Protein AF-A0A957F1L7-F1 (afdb_monomer)

Secondary structure (DSSP, 8-state):
-------SS----HHHHHHHHHHHHHHHHHTHHHHHHTT-----HHHHHHHHHHHHHHHHHHHHHHHTTT-S-TTTTT-S-GGGHHHHHHHHHHHHHHHHHHHHHHHHHHTTTS-GGGSPPHHHHHHHHHHHHHHHIIIIIIIIIHHHHHHHHTT-B-TTSSBPHHHHHHHHHHHHHHHHHHHHTTTTT-TT--HHHHHHHHHHHHHHHHHHHHHHHHH-HHHHHHHHHHHHHHIIIIIHHHHHTT-HHHHHHHHHHHHHHHHHHHHHHHHHHH--

Nearest PDB structures (foldseek):
  4akv-assembly1_B  TM=1.548E-01  e=8.646E+00  Homo sapiens

pLDDT: mean 87.5, std 12.34, range [34.44, 98.81]

Mean predicted aligned error: 6.27 Å

Solvent-accessible surface area (backbone atoms only — not comparable to full-atom values): 14125 Å² total; per-residue (Å²): 130,91,46,67,72,51,58,35,61,60,80,80,52,64,61,34,50,56,50,50,44,50,49,40,44,52,16,59,60,35,34,48,66,45,32,62,74,71,70,45,89,77,77,57,73,66,54,55,52,52,52,39,56,55,47,40,55,50,52,52,53,17,51,52,36,12,23,55,45,32,38,51,39,36,68,60,56,69,68,55,53,77,86,48,44,66,59,51,50,52,51,46,53,51,50,38,50,51,46,45,48,59,50,48,60,52,54,51,64,74,45,70,86,55,69,50,85,78,54,76,58,28,75,61,40,41,37,40,22,48,17,47,16,42,50,48,36,48,50,42,39,42,29,43,23,22,49,45,22,41,60,41,32,75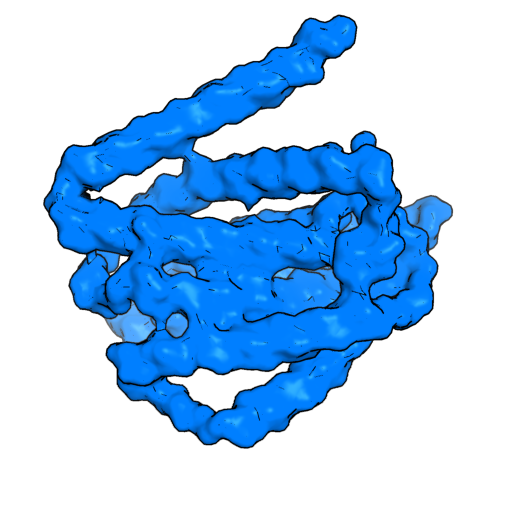,79,40,56,40,99,75,63,26,43,27,74,64,35,48,50,51,17,21,48,54,35,4,48,53,47,3,50,66,51,34,58,82,52,70,82,47,90,84,63,51,73,64,57,48,54,49,45,25,51,54,37,18,51,51,27,30,49,35,32,48,32,25,72,47,61,10,42,61,47,22,24,50,38,44,22,50,45,42,36,43,45,23,65,45,48,46,52,40,51,66,59,76,36,74,63,54,52,50,53,52,53,52,51,34,50,50,52,49,54,54,52,51,51,53,60,53,52,68,70,67,75,119

Structure (mmCIF, N/CA/C/O backbone):
data_AF-A0A957F1L7-F1
#
_entry.id   AF-A0A957F1L7-F1
#
loop_
_atom_site.group_PDB
_atom_site.id
_atom_site.type_symbol
_atom_site.label_atom_id
_atom_site.label_alt_id
_atom_site.label_comp_id
_atom_site.label_asym_id
_atom_site.label_entity_id
_atom_site.label_seq_id
_atom_site.pdbx_PDB_ins_code
_atom_site.Cartn_x
_atom_site.Cartn_y
_atom_site.Cartn_z
_atom_site.occupancy
_atom_site.B_iso_or_equiv
_atom_site.auth_seq_id
_atom_site.auth_comp_id
_atom_site.auth_asym_id
_atom_site.auth_atom_id
_atom_site.pdbx_PDB_model_num
ATOM 1 N N . MET A 1 1 ? -1.717 12.514 19.892 1.00 34.44 1 MET A N 1
ATOM 2 C CA . MET A 1 1 ? -2.361 13.001 18.647 1.00 34.44 1 MET A CA 1
ATOM 3 C C . MET A 1 1 ? -3.329 11.940 18.170 1.00 34.44 1 MET A C 1
ATOM 5 O O . MET A 1 1 ? -2.882 10.797 18.086 1.00 34.44 1 MET A O 1
ATOM 9 N N . PRO A 1 2 ? -4.606 12.260 17.902 1.00 40.12 2 PRO A N 1
ATOM 10 C CA . PRO A 1 2 ? -5.591 11.242 17.585 1.00 40.12 2 PRO A CA 1
ATOM 11 C C . PRO A 1 2 ? -5.229 10.638 16.227 1.00 40.12 2 PRO A C 1
ATOM 13 O O . PRO A 1 2 ? -5.410 11.236 15.170 1.00 40.12 2 PRO A O 1
ATOM 16 N N . THR A 1 3 ? -4.629 9.449 16.271 1.00 52.44 3 THR A N 1
ATOM 17 C CA . THR A 1 3 ? -4.816 8.444 15.228 1.00 52.44 3 THR A CA 1
ATOM 18 C C . THR A 1 3 ? -6.321 8.274 15.051 1.00 52.44 3 THR A C 1
ATOM 20 O O . THR A 1 3 ? -7.076 8.512 15.996 1.00 52.44 3 THR A O 1
ATOM 23 N N . ALA A 1 4 ? -6.788 7.914 13.863 1.00 55.03 4 ALA A N 1
ATOM 24 C CA . ALA A 1 4 ? -8.190 7.565 13.697 1.00 55.03 4 ALA A CA 1
ATOM 25 C C . ALA A 1 4 ? -8.456 6.268 14.475 1.00 55.03 4 ALA A C 1
ATOM 27 O O . ALA A 1 4 ? -8.346 5.167 13.949 1.00 55.03 4 ALA A O 1
ATOM 28 N N . VAL A 1 5 ? -8.673 6.395 15.782 1.00 63.19 5 VAL A N 1
ATOM 29 C CA . VAL A 1 5 ? -8.859 5.265 16.672 1.00 63.19 5 VAL A CA 1
ATOM 30 C C . VAL A 1 5 ? -10.329 4.923 16.607 1.00 63.19 5 VAL A C 1
ATOM 32 O O . VAL A 1 5 ? -11.165 5.557 17.248 1.00 63.19 5 VAL A O 1
ATOM 35 N N . PHE A 1 6 ? -10.648 3.918 15.805 1.00 76.75 6 PHE A N 1
ATOM 36 C CA . PHE A 1 6 ? -11.970 3.331 15.854 1.00 76.75 6 PHE A CA 1
ATOM 37 C C . PHE A 1 6 ? -12.224 2.718 17.245 1.00 76.75 6 PHE A C 1
ATOM 39 O O . PHE A 1 6 ? -11.285 2.308 17.945 1.00 76.75 6 PHE A O 1
ATOM 46 N N . PRO A 1 7 ? -13.494 2.607 17.664 1.00 80.00 7 PRO A N 1
ATOM 47 C CA . PRO A 1 7 ? -13.828 1.771 18.807 1.00 80.00 7 PRO A CA 1
ATOM 48 C C . PRO A 1 7 ? -13.373 0.312 18.566 1.00 80.00 7 PRO A C 1
ATOM 50 O O . PRO A 1 7 ? -13.147 -0.082 17.413 1.00 80.00 7 PRO A O 1
ATOM 53 N N . PRO A 1 8 ? -13.201 -0.495 19.629 1.00 75.00 8 PRO A N 1
ATOM 54 C CA . PRO A 1 8 ? -12.760 -1.894 19.531 1.00 75.00 8 PRO A CA 1
ATOM 55 C C . PRO A 1 8 ? -13.649 -2.740 18.617 1.00 75.00 8 PRO A C 1
ATOM 57 O O . PRO A 1 8 ? -13.155 -3.583 17.874 1.00 75.00 8 PRO A O 1
ATOM 60 N N . THR A 1 9 ? -14.955 -2.472 18.626 1.00 84.19 9 THR A N 1
ATOM 61 C CA . THR A 1 9 ? -15.937 -3.101 17.742 1.00 84.19 9 THR A CA 1
ATOM 62 C C . THR A 1 9 ? -16.862 -2.050 17.135 1.00 84.19 9 THR A C 1
ATOM 64 O O . THR A 1 9 ? -17.153 -1.028 17.763 1.00 84.19 9 THR A O 1
ATOM 67 N N . ARG A 1 10 ? -17.311 -2.26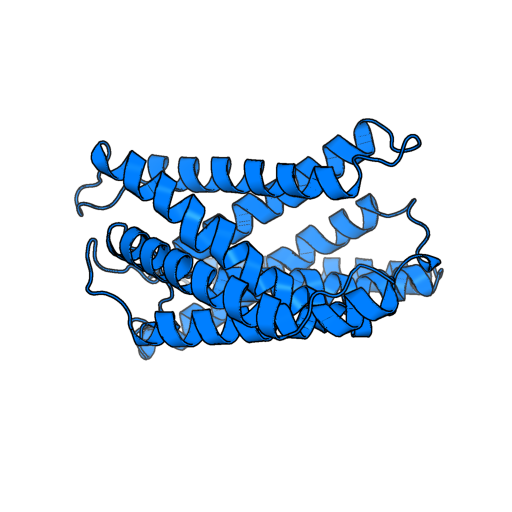4 15.891 1.00 90.94 10 ARG A N 1
ATOM 68 C CA . ARG A 1 10 ? -18.257 -1.366 15.208 1.00 90.94 10 ARG A CA 1
ATOM 69 C C . ARG A 1 10 ? -19.124 -2.087 14.167 1.00 90.94 10 ARG A C 1
ATOM 71 O O . ARG A 1 10 ? -18.735 -3.161 13.707 1.00 90.94 10 ARG A O 1
ATOM 78 N N . PRO A 1 11 ? -20.291 -1.520 13.795 1.00 92.19 11 PRO A N 1
ATOM 79 C CA . PRO A 1 11 ? -21.148 -2.091 12.759 1.00 92.19 11 PRO A CA 1
ATOM 80 C C . PRO A 1 11 ? -20.484 -2.061 11.378 1.00 92.19 11 PRO A C 1
ATOM 82 O O . PRO A 1 11 ? -19.571 -1.273 11.128 1.00 92.19 11 PRO A O 1
ATOM 85 N N . PHE A 1 12 ? -20.996 -2.895 10.470 1.00 94.75 12 PHE A N 1
ATOM 86 C CA . PHE A 1 12 ? -20.486 -3.020 9.107 1.00 94.75 12 PHE A CA 1
ATOM 87 C C . PHE A 1 12 ? -20.562 -1.689 8.326 1.00 94.75 12 PHE A C 1
ATOM 89 O O . PHE A 1 12 ? -21.649 -1.107 8.207 1.00 94.75 12 PHE A O 1
ATOM 96 N N . PRO A 1 13 ? -19.448 -1.207 7.747 1.00 94.62 13 PRO A N 1
ATOM 97 C CA . PRO A 1 13 ? -19.414 0.084 7.073 1.00 94.62 13 PRO A CA 1
ATOM 98 C C . PRO A 1 13 ? -19.899 0.004 5.615 1.00 94.62 13 PRO A C 1
ATOM 100 O O . PRO A 1 13 ? -19.109 -0.052 4.674 1.00 94.62 13 PRO A O 1
ATOM 103 N N . ARG A 1 14 ? -21.222 0.069 5.408 1.00 95.75 14 ARG A N 1
ATOM 104 C CA . ARG A 1 14 ? -21.858 -0.051 4.074 1.00 95.75 14 ARG A CA 1
ATOM 105 C C . ARG A 1 14 ? -21.333 0.944 3.027 1.00 95.75 14 ARG A C 1
ATOM 107 O O . ARG A 1 14 ? -21.190 0.579 1.865 1.00 95.75 14 ARG A O 1
ATOM 114 N N . ARG A 1 15 ? -21.045 2.190 3.427 1.00 94.81 15 ARG A N 1
ATOM 115 C CA . ARG A 1 15 ? -20.516 3.226 2.517 1.00 94.81 15 ARG A CA 1
ATOM 116 C C . ARG A 1 15 ? -19.101 2.896 2.048 1.00 94.81 15 ARG A C 1
ATOM 118 O O . ARG A 1 15 ? -18.861 2.867 0.848 1.00 94.81 15 ARG A O 1
ATOM 125 N N . ALA A 1 16 ? -18.200 2.586 2.982 1.00 96.06 16 ALA A N 1
ATOM 126 C CA . ALA A 1 16 ? -16.837 2.182 2.647 1.00 96.06 16 ALA A CA 1
ATOM 127 C C . ALA A 1 16 ? -16.829 0.910 1.792 1.00 96.06 16 ALA A C 1
ATOM 129 O O . ALA A 1 16 ? -16.099 0.850 0.812 1.00 96.06 16 ALA A O 1
ATOM 130 N N . PHE A 1 17 ? -17.698 -0.058 2.098 1.00 97.94 17 PHE A N 1
ATOM 131 C CA . PHE A 1 17 ? -17.886 -1.254 1.279 1.00 97.94 17 PHE A CA 1
ATOM 132 C C . PHE A 1 17 ? -18.228 -0.919 -0.182 1.00 97.94 17 PHE A C 1
ATOM 134 O O . PHE A 1 17 ? -17.506 -1.332 -1.086 1.00 97.94 17 PHE A O 1
ATOM 141 N N . ALA A 1 18 ? -19.279 -0.126 -0.419 1.00 97.19 18 ALA A N 1
ATOM 142 C CA . ALA A 1 18 ? -19.705 0.236 -1.772 1.00 97.19 18 ALA A CA 1
ATOM 143 C C . ALA A 1 18 ? -18.624 1.011 -2.548 1.00 97.19 18 ALA A C 1
ATOM 145 O O . ALA A 1 18 ? -18.410 0.764 -3.737 1.00 97.19 18 ALA A O 1
ATOM 146 N N . ILE A 1 19 ? -17.912 1.915 -1.867 1.00 97.50 19 ILE A N 1
ATOM 147 C CA . ILE A 1 19 ? -16.822 2.687 -2.471 1.00 97.50 19 ILE A CA 1
ATOM 148 C C . ILE A 1 19 ? -15.647 1.772 -2.819 1.00 97.50 19 ILE A C 1
ATOM 150 O O . ILE A 1 19 ? -15.148 1.844 -3.934 1.00 97.50 19 ILE A O 1
ATOM 154 N N . LEU A 1 20 ? -15.228 0.882 -1.917 1.00 97.31 20 LEU A N 1
ATOM 155 C CA . LEU A 1 20 ? -14.104 -0.024 -2.163 1.00 97.31 20 LEU A CA 1
ATOM 156 C C . LEU A 1 20 ? -14.395 -1.019 -3.287 1.00 97.31 20 LEU A C 1
ATOM 158 O O . LEU A 1 20 ? -13.521 -1.243 -4.114 1.00 97.31 20 LEU A O 1
ATOM 162 N N . VAL A 1 21 ? -15.613 -1.564 -3.374 1.00 97.31 21 VAL A N 1
ATOM 163 C CA . VAL A 1 21 ? -16.010 -2.428 -4.501 1.00 97.31 21 VAL A CA 1
ATOM 164 C C . VAL A 1 21 ? -15.955 -1.657 -5.821 1.00 97.31 21 VAL A C 1
ATOM 166 O O . VAL A 1 21 ? -15.404 -2.156 -6.802 1.00 97.31 21 VAL A O 1
ATOM 169 N N . THR A 1 22 ? -16.461 -0.420 -5.834 1.00 96.50 22 THR A N 1
ATOM 170 C CA . THR A 1 22 ? -16.393 0.456 -7.013 1.00 96.50 22 THR A CA 1
ATOM 171 C C . THR A 1 22 ? -14.946 0.759 -7.400 1.00 96.50 22 THR A C 1
ATOM 173 O O . THR A 1 22 ? -14.576 0.582 -8.556 1.00 96.50 22 THR A O 1
ATOM 176 N N . LEU A 1 23 ? -14.105 1.167 -6.447 1.00 96.12 23 LEU A N 1
ATOM 177 C CA . LEU A 1 23 ? -12.689 1.452 -6.690 1.00 96.12 23 LEU A CA 1
ATOM 178 C C . LEU A 1 23 ? -11.942 0.214 -7.186 1.00 96.12 23 LEU A C 1
ATOM 180 O O . LEU A 1 23 ? -11.132 0.330 -8.097 1.00 96.12 23 LEU A O 1
ATOM 184 N N . TYR A 1 24 ? -12.232 -0.965 -6.635 1.00 95.69 24 TYR A N 1
ATOM 185 C CA . TYR A 1 24 ? -11.619 -2.222 -7.056 1.00 95.69 24 TYR A CA 1
ATOM 186 C C . TYR A 1 24 ? -11.994 -2.572 -8.503 1.00 95.69 24 TYR A C 1
ATOM 188 O O . TYR A 1 24 ? -11.130 -2.929 -9.302 1.00 95.69 24 TYR A O 1
ATOM 196 N N . PHE A 1 25 ? -13.270 -2.409 -8.873 1.00 94.81 25 PHE A N 1
ATOM 197 C CA . PHE A 1 25 ? -13.724 -2.572 -10.256 1.00 94.81 25 PHE A CA 1
ATOM 198 C C . PHE A 1 25 ? -13.038 -1.586 -11.207 1.00 94.81 25 PHE A C 1
ATOM 200 O O . PHE A 1 25 ? -12.475 -1.995 -12.221 1.00 94.81 25 PHE A O 1
ATOM 207 N N . LEU A 1 26 ? -13.032 -0.296 -10.855 1.00 94.75 26 LEU A N 1
ATOM 208 C CA . LEU A 1 26 ? -12.369 0.741 -11.646 1.00 94.75 26 LEU A CA 1
ATOM 209 C C . LEU A 1 26 ? -10.862 0.487 -11.765 1.00 94.75 26 LEU A C 1
ATOM 211 O O . LEU A 1 26 ? -10.308 0.682 -12.839 1.00 94.75 26 LEU A O 1
ATOM 215 N N . GLY A 1 27 ? -10.213 0.001 -10.705 1.00 93.81 27 GLY A N 1
ATOM 216 C CA . GLY A 1 27 ? -8.808 -0.398 -10.713 1.00 93.81 27 GLY A CA 1
ATOM 217 C C . GLY A 1 27 ? -8.542 -1.530 -11.704 1.00 93.81 27 GLY A C 1
ATOM 218 O O . GLY A 1 27 ? -7.636 -1.432 -12.526 1.00 93.81 27 GLY A O 1
ATOM 219 N N . ASN A 1 28 ? -9.367 -2.579 -11.708 1.00 91.31 28 ASN A N 1
ATOM 220 C CA . ASN A 1 28 ? -9.238 -3.662 -12.687 1.00 91.31 28 ASN A CA 1
ATOM 221 C C . ASN A 1 28 ? -9.348 -3.156 -14.131 1.00 91.31 28 ASN A C 1
ATOM 223 O O . ASN A 1 28 ? -8.506 -3.498 -14.962 1.00 91.31 28 ASN A O 1
ATOM 227 N N . LEU A 1 29 ? -10.326 -2.288 -14.413 1.00 91.94 29 LEU A N 1
ATOM 228 C CA . LEU A 1 29 ? -10.475 -1.669 -15.733 1.00 91.94 29 LEU A CA 1
ATOM 229 C C . LEU A 1 29 ? -9.294 -0.755 -16.087 1.00 91.94 29 LEU A C 1
ATOM 231 O O . LEU A 1 29 ? -8.831 -0.762 -17.228 1.00 91.94 29 LEU A O 1
ATOM 235 N N . ALA A 1 30 ? -8.768 -0.014 -15.111 1.00 92.75 30 ALA A N 1
ATOM 236 C CA . ALA A 1 30 ? -7.608 0.852 -15.282 1.00 92.75 30 ALA A CA 1
ATOM 237 C C . ALA A 1 30 ? -6.339 0.066 -15.653 1.00 92.75 30 ALA A C 1
ATOM 239 O O . ALA A 1 30 ? -5.454 0.618 -16.288 1.00 92.75 30 ALA A O 1
ATOM 240 N N . GLY A 1 31 ? -6.252 -1.233 -15.355 1.00 89.06 31 GLY A N 1
ATOM 241 C CA . GLY A 1 31 ? -5.134 -2.071 -15.803 1.00 89.06 31 GLY A CA 1
ATOM 242 C C . GLY A 1 31 ? -5.136 -2.408 -17.303 1.00 89.06 31 GLY A C 1
ATOM 243 O O . GLY A 1 31 ? -4.095 -2.783 -17.839 1.00 89.06 31 GLY A O 1
ATOM 244 N N . ILE A 1 32 ? -6.274 -2.282 -17.999 1.00 90.00 32 ILE A N 1
ATOM 245 C CA . ILE A 1 32 ? -6.436 -2.741 -19.393 1.00 90.00 32 ILE A CA 1
ATOM 246 C C . ILE A 1 32 ? -5.478 -2.052 -20.382 1.00 90.00 32 ILE A C 1
ATOM 248 O O . ILE A 1 32 ? -4.908 -2.762 -21.214 1.00 90.00 32 ILE A O 1
ATOM 252 N N . PRO A 1 33 ? -5.267 -0.718 -20.346 1.00 91.06 33 PRO A N 1
ATOM 253 C CA . PRO A 1 33 ? -4.334 -0.055 -21.256 1.00 91.06 33 PRO A CA 1
ATOM 254 C C . PRO A 1 33 ? -2.917 -0.631 -21.183 1.00 91.06 33 PRO A C 1
ATOM 256 O O . PRO A 1 33 ? -2.314 -0.883 -22.225 1.00 91.06 33 PRO A O 1
ATOM 259 N N . LEU A 1 34 ? -2.423 -0.921 -19.974 1.00 88.88 34 LEU A N 1
ATOM 260 C CA . LEU A 1 34 ? -1.103 -1.519 -19.791 1.00 88.88 34 LEU A CA 1
ATOM 261 C C . LEU A 1 34 ? -1.048 -2.943 -20.355 1.00 88.88 34 LEU A C 1
ATOM 263 O O . LEU A 1 34 ? -0.114 -3.263 -21.081 1.00 88.88 34 LEU A O 1
ATOM 267 N N . LEU A 1 35 ? -2.066 -3.773 -20.094 1.00 88.38 35 LEU A N 1
ATOM 268 C CA . LEU A 1 35 ? -2.125 -5.136 -20.641 1.00 88.38 35 LEU A CA 1
ATOM 269 C C . LEU A 1 35 ? -2.122 -5.137 -22.178 1.00 88.38 35 LEU A C 1
ATOM 271 O O . LEU A 1 35 ? -1.436 -5.948 -22.794 1.00 88.38 35 LEU A O 1
ATOM 275 N N . ARG A 1 36 ? -2.833 -4.188 -22.809 1.00 88.81 36 ARG A N 1
ATOM 276 C CA . ARG A 1 36 ? -2.787 -3.996 -24.271 1.00 88.81 36 ARG A CA 1
ATOM 277 C C . ARG A 1 36 ? -1.384 -3.639 -24.742 1.00 88.81 36 ARG A C 1
ATOM 279 O O . ARG A 1 36 ? -0.928 -4.183 -25.743 1.00 88.81 36 ARG A O 1
ATOM 286 N N . ARG A 1 37 ? -0.718 -2.729 -24.029 1.00 87.38 37 ARG A N 1
ATOM 287 C CA . ARG A 1 37 ? 0.619 -2.236 -24.371 1.00 87.38 37 ARG A CA 1
ATOM 288 C C . ARG A 1 37 ? 1.687 -3.321 -24.283 1.00 87.38 37 ARG A C 1
ATOM 290 O O . ARG A 1 37 ? 2.595 -3.326 -25.109 1.00 87.38 37 ARG A O 1
ATOM 297 N N . THR A 1 38 ? 1.581 -4.211 -23.299 1.00 84.94 38 THR A N 1
ATOM 298 C CA . THR A 1 38 ? 2.535 -5.303 -23.059 1.00 84.94 38 THR A CA 1
ATOM 299 C C . THR A 1 38 ? 2.156 -6.606 -23.760 1.00 84.94 38 THR A C 1
ATOM 301 O O . THR A 1 38 ? 2.837 -7.610 -23.573 1.00 84.94 38 THR A O 1
ATOM 304 N N . HIS A 1 39 ? 1.083 -6.608 -24.561 1.00 86.88 39 HIS A N 1
ATOM 305 C CA . HIS A 1 39 ? 0.529 -7.805 -25.203 1.00 86.88 39 HIS A CA 1
ATOM 306 C C . HIS A 1 39 ? 0.216 -8.943 -24.216 1.00 86.88 39 HIS A C 1
ATOM 308 O O . HIS A 1 39 ? 0.200 -10.116 -24.588 1.00 86.88 39 HIS A O 1
ATOM 314 N N . ALA A 1 40 ? -0.047 -8.596 -22.956 1.00 85.50 40 ALA A N 1
ATOM 315 C CA . ALA A 1 40 ? -0.477 -9.555 -21.955 1.00 85.50 40 ALA A CA 1
ATOM 316 C C . ALA A 1 40 ? -1.918 -10.015 -22.253 1.00 85.50 40 ALA A C 1
ATOM 318 O O . ALA A 1 40 ? -2.703 -9.241 -22.813 1.00 85.50 40 ALA A O 1
ATOM 319 N N . PRO A 1 41 ? -2.300 -11.247 -21.867 1.00 86.38 41 PRO A N 1
ATOM 320 C CA . PRO A 1 41 ? -3.669 -11.722 -22.022 1.00 86.38 41 PRO A CA 1
ATOM 321 C C . PRO A 1 41 ? -4.680 -10.757 -21.389 1.00 86.38 41 PRO A C 1
ATOM 323 O O . PRO A 1 41 ? -4.526 -10.335 -20.240 1.00 86.38 41 PRO A O 1
ATOM 326 N N . ILE A 1 42 ? -5.717 -10.399 -22.150 1.00 87.31 42 ILE A N 1
ATOM 327 C CA . ILE A 1 42 ? -6.805 -9.537 -21.682 1.00 87.31 42 ILE A CA 1
ATOM 328 C C . ILE A 1 42 ? -8.054 -10.383 -21.573 1.00 87.31 42 ILE A C 1
ATOM 330 O O . ILE A 1 42 ? -8.666 -10.745 -22.578 1.00 87.31 42 ILE A O 1
ATOM 334 N N . GLU A 1 43 ? -8.446 -10.646 -20.336 1.00 87.56 43 GLU A N 1
ATOM 335 C CA . GLU A 1 43 ? -9.699 -11.329 -20.073 1.00 87.56 43 GLU A CA 1
ATOM 336 C C . GLU A 1 43 ? -10.899 -10.456 -20.476 1.00 87.56 43 GLU A C 1
ATOM 338 O O . GLU A 1 43 ? -10.840 -9.220 -20.356 1.00 87.56 43 GLU A O 1
ATOM 343 N N . PRO A 1 44 ? -12.011 -11.061 -20.928 1.00 85.88 44 PRO A N 1
ATOM 344 C CA . PRO A 1 44 ? -13.225 -10.330 -21.269 1.00 85.88 44 PRO A CA 1
ATOM 345 C C . PRO A 1 44 ? -13.739 -9.455 -20.116 1.00 85.88 44 PRO A C 1
ATOM 347 O O . PRO A 1 44 ? -13.583 -9.783 -18.944 1.00 85.88 44 PRO A O 1
ATOM 350 N N . VAL A 1 45 ? -14.460 -8.371 -20.423 1.00 82.12 45 VAL A N 1
ATOM 351 C CA . VAL A 1 45 ? -15.007 -7.458 -19.392 1.00 82.12 45 VAL A CA 1
ATOM 352 C C . VAL A 1 45 ? -15.877 -8.189 -18.357 1.00 82.12 45 VAL A C 1
ATOM 354 O O . VAL A 1 45 ? -15.827 -7.865 -17.171 1.00 82.12 45 VAL A O 1
ATOM 357 N N . TRP A 1 46 ? -16.633 -9.210 -18.774 1.00 81.31 46 TRP A N 1
ATOM 358 C CA . TRP A 1 46 ? -17.452 -10.005 -17.857 1.00 81.31 46 TRP A CA 1
ATOM 359 C C . TRP A 1 46 ? -16.608 -10.768 -16.823 1.00 81.31 46 TRP A C 1
ATOM 361 O O . TRP A 1 46 ? -17.050 -10.906 -15.684 1.00 81.31 46 TRP A O 1
ATOM 371 N N . PHE A 1 47 ? -15.389 -11.198 -17.173 1.00 85.50 47 PHE A N 1
ATOM 372 C CA . PHE A 1 47 ? -14.473 -11.872 -16.250 1.00 85.50 47 PHE A CA 1
ATOM 373 C C . PHE A 1 47 ? -14.079 -10.931 -15.112 1.00 85.50 47 PHE A C 1
ATOM 375 O O . PHE A 1 47 ? -14.158 -11.302 -13.944 1.00 85.50 47 PHE A O 1
ATOM 382 N N . TRP A 1 48 ? -13.757 -9.675 -15.434 1.00 82.94 48 TRP A N 1
ATOM 383 C CA . TRP A 1 48 ? -13.473 -8.646 -14.432 1.00 82.94 48 TRP A CA 1
ATOM 384 C C . TRP A 1 48 ? -14.688 -8.340 -13.555 1.00 82.94 48 TRP A C 1
ATOM 386 O O . TRP A 1 48 ? -14.531 -8.113 -12.359 1.00 82.94 48 TRP A O 1
ATOM 396 N N . GLY A 1 49 ? -15.899 -8.404 -14.117 1.00 84.06 49 GLY A N 1
ATOM 397 C CA . GLY A 1 49 ? -17.142 -8.336 -13.348 1.00 84.06 49 GLY A CA 1
ATOM 398 C C . GLY A 1 49 ? -17.256 -9.467 -12.321 1.00 84.06 49 GLY A C 1
ATOM 399 O O . GLY A 1 49 ? -17.484 -9.204 -11.142 1.00 84.06 49 GLY A O 1
ATOM 400 N N . VAL A 1 50 ? -17.033 -10.717 -12.739 1.00 87.19 50 VAL A N 1
ATOM 401 C CA . VAL A 1 50 ? -17.058 -11.892 -11.846 1.00 87.19 50 VAL A CA 1
ATOM 402 C C . VAL A 1 50 ? -15.955 -11.815 -10.788 1.00 87.19 50 VAL A C 1
ATOM 404 O O . VAL A 1 50 ? -16.231 -12.008 -9.604 1.00 87.19 50 VAL A O 1
ATOM 407 N N . ALA A 1 51 ? -14.728 -11.465 -11.179 1.00 86.94 51 ALA A N 1
ATOM 408 C CA . ALA A 1 51 ? -13.614 -11.277 -10.255 1.00 86.94 51 ALA A CA 1
ATOM 409 C C . ALA A 1 51 ? -13.935 -10.202 -9.206 1.00 86.94 51 ALA A C 1
ATOM 411 O O . ALA A 1 51 ? -13.724 -10.414 -8.015 1.00 86.94 51 ALA A O 1
ATOM 412 N N . THR A 1 52 ? -14.530 -9.080 -9.616 1.00 88.94 52 THR A N 1
ATOM 413 C CA . THR A 1 52 ? -14.994 -8.040 -8.693 1.00 88.94 52 THR A CA 1
ATOM 414 C C . THR A 1 52 ? -16.096 -8.535 -7.756 1.00 88.94 52 THR A C 1
ATOM 416 O O . THR A 1 52 ? -16.082 -8.150 -6.589 1.00 88.94 52 THR A O 1
ATOM 419 N N . LEU A 1 53 ? -17.028 -9.386 -8.199 1.00 91.06 53 LEU A N 1
ATOM 420 C CA . LEU A 1 53 ? -18.054 -9.963 -7.316 1.00 91.06 53 LEU A CA 1
ATOM 421 C C . LEU A 1 53 ? -17.435 -10.855 -6.233 1.00 91.06 53 LEU A C 1
ATOM 423 O O . LEU A 1 53 ? -17.803 -10.747 -5.062 1.00 91.06 53 LEU A O 1
ATOM 427 N N . ILE A 1 54 ? -16.454 -11.683 -6.597 1.00 91.69 54 ILE A N 1
ATOM 428 C CA . ILE A 1 54 ? -15.686 -12.486 -5.634 1.00 91.69 54 ILE A CA 1
ATOM 429 C C . ILE A 1 54 ? -14.934 -11.559 -4.670 1.00 91.69 54 ILE A C 1
ATOM 431 O O . ILE A 1 54 ? -15.038 -11.705 -3.448 1.00 91.69 54 ILE A O 1
ATOM 435 N N . SER A 1 55 ? -14.249 -10.543 -5.200 1.00 93.25 55 SER A N 1
ATOM 436 C CA . SER A 1 55 ? -13.531 -9.554 -4.396 1.00 93.25 55 SER A CA 1
ATOM 437 C C . SER A 1 55 ? -14.455 -8.718 -3.515 1.00 93.25 55 SER A C 1
ATOM 439 O O . SER A 1 55 ? -14.031 -8.286 -2.450 1.00 93.25 55 SER A O 1
ATOM 441 N N . ALA A 1 56 ? -15.728 -8.530 -3.869 1.00 96.81 56 ALA A N 1
ATOM 442 C CA . ALA A 1 56 ? -16.704 -7.901 -2.986 1.00 96.81 56 ALA A CA 1
ATOM 443 C C . ALA A 1 56 ? -16.947 -8.757 -1.735 1.00 96.81 56 ALA A C 1
ATOM 445 O O . ALA A 1 56 ? -16.967 -8.223 -0.627 1.00 96.81 56 ALA A O 1
ATOM 446 N N . GLY A 1 57 ? -17.037 -10.084 -1.876 1.00 96.62 57 GLY A N 1
ATOM 447 C CA . GLY A 1 57 ? -17.070 -10.999 -0.731 1.00 96.62 57 GLY A CA 1
ATOM 448 C C . GLY A 1 57 ? -15.832 -10.847 0.157 1.00 96.62 57 GLY A C 1
ATOM 449 O O . GLY A 1 57 ? -15.955 -10.688 1.373 1.00 96.62 57 GLY A O 1
ATOM 450 N N . VAL A 1 58 ? -14.647 -10.793 -0.460 1.00 95.75 58 VAL A N 1
ATOM 451 C CA . VAL A 1 58 ? -13.379 -10.560 0.247 1.00 95.75 58 VAL A CA 1
ATOM 452 C C . VAL A 1 58 ? -13.398 -9.220 0.983 1.00 95.75 58 VAL A C 1
ATOM 454 O O . VAL A 1 58 ? -13.190 -9.196 2.189 1.00 95.75 58 VAL A O 1
ATOM 457 N N . ILE A 1 59 ? -13.720 -8.112 0.310 1.00 98.06 59 ILE A N 1
ATOM 458 C CA . ILE A 1 59 ? -13.791 -6.771 0.912 1.00 98.06 59 ILE A CA 1
ATOM 459 C C . ILE A 1 59 ? -14.775 -6.754 2.088 1.00 98.06 59 ILE A C 1
ATOM 461 O O . ILE A 1 59 ? -14.476 -6.154 3.122 1.00 98.06 59 ILE A O 1
ATOM 465 N N . ALA A 1 60 ? -15.928 -7.418 1.966 1.00 98.00 60 ALA A N 1
ATOM 466 C CA . ALA A 1 60 ? -16.900 -7.506 3.050 1.00 98.00 60 ALA A CA 1
ATOM 467 C C . ALA A 1 60 ? -16.311 -8.215 4.280 1.00 98.00 60 ALA A C 1
ATOM 469 O O . ALA A 1 60 ? -16.378 -7.674 5.386 1.00 98.00 60 ALA A O 1
ATOM 470 N N . VAL A 1 61 ? -15.689 -9.383 4.092 1.00 97.88 61 VAL A N 1
ATOM 471 C CA . VAL A 1 61 ? -15.013 -10.120 5.171 1.00 97.88 61 VAL A CA 1
ATOM 472 C C . VAL A 1 61 ? -13.901 -9.276 5.789 1.00 97.88 61 VAL A C 1
ATOM 474 O O . VAL A 1 61 ? -13.829 -9.152 7.011 1.00 97.88 61 VAL A O 1
ATOM 477 N N . SER A 1 62 ? -13.083 -8.621 4.973 1.00 97.44 62 SER A N 1
ATOM 478 C CA . SER A 1 62 ? -11.982 -7.789 5.449 1.00 97.44 62 SER A CA 1
ATOM 479 C C . SER A 1 62 ? -12.462 -6.597 6.278 1.00 97.44 62 SER A C 1
ATOM 481 O O . SER A 1 62 ? -11.903 -6.323 7.338 1.00 97.44 62 SER A O 1
ATOM 483 N N . LEU A 1 63 ? -13.535 -5.916 5.858 1.00 97.31 63 LEU A N 1
ATOM 484 C CA . LEU A 1 63 ? -14.146 -4.830 6.633 1.00 97.31 63 LEU A CA 1
ATOM 485 C C . LEU A 1 63 ? -14.763 -5.334 7.941 1.00 97.31 63 LEU A C 1
ATOM 487 O O . LEU A 1 63 ? -14.675 -4.641 8.955 1.00 97.31 63 LEU A O 1
ATOM 491 N N . LEU A 1 64 ? -15.362 -6.531 7.944 1.00 96.69 64 LEU A N 1
ATOM 492 C CA . LEU A 1 64 ? -15.864 -7.161 9.167 1.00 96.69 64 LEU A CA 1
ATOM 493 C C . LEU A 1 64 ? -14.726 -7.447 10.146 1.00 96.69 64 LEU A C 1
ATOM 495 O O . LEU A 1 64 ? -14.855 -7.112 11.321 1.00 96.69 64 LEU A O 1
ATOM 499 N N . LEU A 1 65 ? -13.615 -8.014 9.673 1.00 96.81 65 LEU A N 1
ATOM 500 C CA . LEU A 1 65 ? -12.433 -8.278 10.493 1.00 96.81 65 LEU A CA 1
ATOM 501 C C . LEU A 1 65 ? -11.850 -6.972 11.036 1.00 96.81 65 LEU A C 1
ATOM 503 O O . LEU A 1 65 ? -11.728 -6.825 12.250 1.00 96.81 65 LEU A O 1
ATOM 507 N N . ALA A 1 66 ? -11.596 -5.990 10.167 1.00 96.19 66 ALA A N 1
ATOM 508 C CA . ALA A 1 66 ? -11.062 -4.679 10.532 1.00 96.19 66 ALA A CA 1
ATOM 509 C C . ALA A 1 66 ? -11.934 -3.970 11.588 1.00 96.19 66 ALA A C 1
ATOM 511 O O . ALA A 1 66 ? -11.427 -3.394 12.559 1.00 96.19 66 ALA A O 1
ATOM 512 N N . ALA A 1 67 ? -13.262 -4.089 11.467 1.00 94.44 67 ALA A N 1
ATOM 513 C CA . ALA A 1 67 ? -14.222 -3.553 12.424 1.00 94.44 67 ALA A CA 1
ATOM 514 C C . ALA A 1 67 ? -14.122 -4.163 13.833 1.00 94.44 67 ALA A C 1
ATOM 516 O O . ALA A 1 67 ? -14.570 -3.517 14.779 1.00 94.44 67 ALA A O 1
ATOM 517 N N . ARG A 1 68 ? -13.537 -5.361 13.998 1.00 93.31 68 ARG A N 1
ATOM 518 C CA . ARG A 1 68 ? -13.329 -6.048 15.294 1.00 93.31 68 ARG A CA 1
ATOM 519 C C . ARG A 1 68 ? -11.989 -5.739 15.965 1.00 93.31 68 ARG A C 1
ATOM 521 O O . ARG A 1 68 ? -11.736 -6.225 17.069 1.00 93.31 68 ARG A O 1
ATOM 528 N N . ILE A 1 69 ? -11.126 -4.992 15.285 1.00 93.69 69 ILE A N 1
ATOM 529 C CA . ILE A 1 69 ? -9.762 -4.684 15.723 1.00 93.69 69 ILE A CA 1
ATOM 530 C C . ILE A 1 69 ? -9.418 -3.214 15.496 1.00 93.69 69 ILE A C 1
ATOM 532 O O . ILE A 1 69 ? -8.281 -2.873 15.221 1.00 93.69 69 ILE A O 1
ATOM 536 N N . SER A 1 70 ? -10.400 -2.318 15.540 1.00 92.75 70 SER A N 1
ATOM 537 C CA . SER A 1 70 ? -10.160 -0.874 15.407 1.00 92.75 70 SER A CA 1
ATOM 538 C C . SER A 1 70 ? -9.340 -0.421 14.174 1.00 92.75 70 SER A C 1
ATOM 540 O O . SER A 1 70 ? -8.759 0.661 14.211 1.00 92.75 70 SER A O 1
ATOM 542 N N . LEU A 1 71 ? -9.312 -1.193 13.082 1.00 94.50 71 LEU A N 1
ATOM 543 C CA . LEU A 1 71 ? -8.729 -0.804 11.786 1.00 94.50 71 LEU A CA 1
ATOM 544 C C . LEU A 1 71 ? -9.840 -0.499 10.791 1.00 94.50 71 LEU A C 1
ATOM 546 O O . LEU A 1 71 ? -10.950 -0.979 10.984 1.00 94.50 71 LEU A O 1
ATOM 550 N N . GLY A 1 72 ? -9.575 0.249 9.723 1.00 94.50 72 GLY A N 1
ATOM 551 C CA . GLY A 1 72 ? -10.569 0.516 8.678 1.00 94.50 72 GLY A CA 1
ATOM 552 C C . GLY A 1 72 ? -10.237 1.722 7.815 1.00 94.50 72 GLY A C 1
ATOM 553 O O . GLY A 1 72 ? -9.065 2.061 7.663 1.00 94.50 72 GLY A O 1
ATOM 554 N N . ALA A 1 73 ? -11.278 2.373 7.294 1.00 94.94 73 ALA A N 1
ATOM 555 C CA . ALA A 1 73 ? -11.179 3.537 6.416 1.00 94.94 73 ALA A CA 1
ATOM 556 C C . ALA A 1 73 ? -11.875 4.771 7.045 1.00 94.94 73 ALA A C 1
ATOM 558 O O . ALA A 1 73 ? -13.071 4.980 6.838 1.00 94.94 73 ALA A O 1
ATOM 559 N N . PRO A 1 74 ? -11.199 5.557 7.907 1.00 92.88 74 PRO A N 1
ATOM 560 C CA . PRO A 1 74 ? -11.836 6.558 8.768 1.00 92.88 74 PRO A CA 1
ATOM 561 C C . PRO A 1 74 ? -12.690 7.596 8.049 1.00 92.88 74 PRO A C 1
ATOM 563 O O . PRO A 1 74 ? -13.735 7.995 8.567 1.00 92.88 74 PRO A O 1
ATOM 566 N N . TRP A 1 75 ? -12.255 8.049 6.879 1.00 92.44 75 TRP A N 1
ATOM 567 C CA . TRP A 1 75 ? -12.966 9.049 6.098 1.00 92.44 75 TRP A CA 1
ATOM 568 C C . TRP A 1 75 ? -14.114 8.412 5.311 1.00 92.44 75 TRP A C 1
ATOM 570 O O . TRP A 1 75 ? -15.248 8.880 5.416 1.00 92.44 75 TRP A O 1
ATOM 580 N N . LEU A 1 76 ? -13.868 7.288 4.628 1.00 93.38 76 LEU A N 1
ATOM 581 C CA . LEU A 1 76 ? -14.900 6.558 3.873 1.00 93.38 76 LEU A CA 1
ATOM 582 C C . LEU A 1 76 ? -16.027 6.022 4.770 1.00 93.38 76 LEU A C 1
ATOM 584 O O . LEU A 1 76 ? -17.182 5.914 4.354 1.00 93.38 76 LEU A O 1
ATOM 588 N N . GLU A 1 77 ? -15.705 5.700 6.021 1.00 92.31 77 GLU A N 1
ATOM 589 C CA . GLU A 1 77 ? -16.665 5.259 7.032 1.00 92.31 77 GLU A CA 1
ATOM 590 C C . GLU A 1 77 ? -17.402 6.417 7.724 1.00 92.31 77 GLU A C 1
ATOM 592 O O . GLU A 1 77 ? -18.313 6.168 8.515 1.00 92.31 77 GLU A O 1
ATOM 597 N N . GLY A 1 78 ? -17.028 7.675 7.455 1.00 88.44 78 GLY A N 1
ATOM 598 C CA . GLY A 1 78 ? -17.595 8.851 8.124 1.00 88.44 78 GLY A CA 1
ATOM 599 C C . GLY A 1 78 ? -17.271 8.907 9.620 1.00 88.44 78 GLY A C 1
ATOM 600 O O . GLY A 1 78 ? -18.065 9.410 10.412 1.00 88.44 78 GLY A O 1
ATOM 601 N N . ARG A 1 79 ? -16.132 8.335 10.024 1.00 86.75 79 ARG A N 1
ATOM 602 C CA . ARG A 1 79 ? -15.677 8.237 11.421 1.00 86.75 79 ARG A CA 1
ATOM 603 C C . ARG A 1 79 ? -14.566 9.228 11.760 1.00 86.75 79 ARG A C 1
ATOM 605 O O . ARG A 1 79 ? -14.177 9.329 12.920 1.00 86.75 79 ARG A O 1
ATOM 612 N N . LEU A 1 80 ? -14.062 9.961 10.772 1.00 87.50 80 LEU A N 1
ATOM 613 C CA . LEU A 1 80 ? -13.131 11.059 10.982 1.00 87.50 80 LEU A CA 1
ATOM 614 C C . LEU A 1 80 ? -13.900 12.313 11.422 1.00 87.50 80 LEU A C 1
ATOM 616 O O . LEU A 1 80 ? -14.707 12.849 10.663 1.00 87.50 80 LEU A O 1
ATOM 620 N N . ALA A 1 81 ? -13.644 12.779 12.646 1.00 86.19 81 ALA A N 1
ATOM 621 C CA . ALA A 1 81 ? -14.200 14.035 13.147 1.00 86.19 81 ALA A CA 1
ATOM 622 C C . ALA A 1 81 ? -13.769 15.214 12.257 1.00 86.19 81 ALA A C 1
ATOM 624 O O . ALA A 1 81 ? -12.629 15.251 11.780 1.00 86.19 81 ALA A O 1
ATOM 625 N N . LYS A 1 82 ? -14.661 16.189 12.043 1.00 86.88 82 LYS A N 1
ATOM 626 C CA . LYS A 1 82 ? -14.400 17.335 11.152 1.00 86.88 82 LYS A CA 1
ATOM 627 C C . LYS A 1 82 ? -13.186 18.141 11.615 1.00 86.88 82 LYS A C 1
ATOM 629 O O . LYS A 1 82 ? -12.365 18.547 10.801 1.00 86.88 82 LYS A O 1
ATOM 634 N N . GLU A 1 83 ? -13.032 18.293 12.923 1.00 87.25 83 GLU A N 1
ATOM 635 C CA . GLU A 1 83 ? -11.936 19.008 13.576 1.00 87.25 83 GLU A CA 1
ATOM 636 C C . GLU A 1 83 ? -10.597 18.267 13.416 1.00 87.25 83 GLU A C 1
ATOM 638 O O . GLU A 1 83 ? -9.530 18.879 13.404 1.00 87.25 83 GLU A O 1
ATOM 643 N N . ALA A 1 84 ? -10.639 16.939 13.250 1.00 88.19 84 ALA A N 1
ATOM 644 C CA . ALA A 1 84 ? -9.457 16.107 13.046 1.00 88.19 84 ALA A CA 1
ATOM 645 C C . ALA A 1 84 ? -8.998 16.056 11.578 1.00 88.19 84 ALA A C 1
ATOM 647 O O . ALA A 1 84 ? -7.844 15.698 11.320 1.00 88.19 84 ALA A O 1
ATOM 648 N N . LEU A 1 85 ? -9.860 16.424 10.620 1.00 90.25 85 LEU A N 1
ATOM 649 C CA . LEU A 1 85 ? -9.587 16.321 9.183 1.00 90.25 85 LEU A CA 1
ATOM 650 C C . LEU A 1 85 ? -8.318 17.080 8.746 1.00 90.25 85 LEU A C 1
ATOM 652 O O . LEU A 1 85 ? -7.470 16.447 8.113 1.00 90.25 85 LEU A O 1
ATOM 656 N N . PRO A 1 86 ? -8.096 18.364 9.106 1.00 91.69 86 PRO A N 1
ATOM 657 C CA . PRO A 1 86 ? -6.892 19.081 8.676 1.00 91.69 86 PRO A CA 1
ATOM 658 C C . PRO A 1 86 ? -5.603 18.435 9.196 1.00 91.69 86 PRO A C 1
ATOM 660 O O . PRO A 1 86 ? -4.604 18.341 8.482 1.00 91.69 86 PRO A O 1
ATOM 663 N N . HIS A 1 87 ? -5.624 17.951 10.440 1.00 89.56 87 HIS A N 1
ATOM 664 C CA . HIS A 1 87 ? -4.480 17.276 11.045 1.00 89.56 87 HIS A CA 1
ATOM 665 C C . HIS A 1 87 ? -4.205 15.920 10.380 1.00 89.56 87 HIS A C 1
ATOM 667 O O . HIS A 1 87 ? -3.052 15.601 10.089 1.00 89.56 87 HIS A O 1
ATOM 673 N N . TRP A 1 88 ? -5.252 15.129 10.135 1.00 92.31 88 TRP A N 1
ATOM 674 C CA . TRP A 1 88 ? -5.163 13.842 9.448 1.00 92.31 88 TRP A CA 1
ATOM 675 C C . TRP A 1 88 ? -4.614 14.002 8.026 1.00 92.31 88 TRP A C 1
ATOM 677 O O . TRP A 1 88 ? -3.660 13.309 7.675 1.00 92.31 88 TRP A O 1
ATOM 687 N N . LEU A 1 89 ? -5.119 14.984 7.266 1.00 93.56 89 LEU A N 1
ATOM 688 C CA . LEU A 1 89 ? -4.622 15.321 5.929 1.00 93.56 89 LEU A CA 1
ATOM 689 C C . LEU A 1 89 ? -3.146 15.717 5.957 1.00 93.56 89 LEU A C 1
ATOM 691 O O . LEU A 1 89 ? -2.330 15.110 5.269 1.00 93.56 89 LEU A O 1
ATOM 695 N N . ARG A 1 90 ? -2.778 16.695 6.795 1.00 91.31 90 ARG A N 1
ATOM 696 C CA . ARG A 1 90 ? -1.391 17.165 6.905 1.00 91.31 90 ARG A CA 1
ATOM 697 C C . ARG A 1 90 ? -0.439 16.034 7.279 1.00 91.31 90 ARG A C 1
ATOM 699 O O . ARG A 1 90 ? 0.652 15.945 6.727 1.00 91.31 90 ARG A O 1
ATOM 706 N N . ARG A 1 91 ? -0.840 15.172 8.218 1.00 91.00 91 ARG A N 1
ATOM 707 C CA . ARG A 1 91 ? -0.016 14.046 8.667 1.00 91.00 91 ARG A CA 1
ATOM 708 C C . ARG A 1 91 ? 0.163 13.003 7.569 1.00 91.00 91 ARG A C 1
ATOM 710 O O . ARG A 1 91 ? 1.279 12.534 7.386 1.00 91.00 91 ARG A O 1
ATOM 717 N N . GLY A 1 92 ? -0.901 12.653 6.854 1.00 93.38 92 GLY A N 1
ATOM 718 C CA . GLY A 1 92 ? -0.819 11.709 5.746 1.00 93.38 92 GLY A CA 1
ATOM 719 C C . GLY A 1 92 ? 0.001 12.232 4.571 1.00 93.38 92 GLY A C 1
ATOM 720 O O . GLY A 1 92 ? 0.875 11.518 4.084 1.00 93.38 92 GLY A O 1
ATOM 721 N N . LEU A 1 93 ? -0.182 13.502 4.194 1.00 94.44 93 LEU A N 1
ATOM 722 C CA . LEU A 1 93 ? 0.634 14.164 3.171 1.00 94.44 93 LEU A CA 1
ATOM 723 C C . LEU A 1 93 ? 2.111 14.205 3.570 1.00 94.44 93 LEU A C 1
ATOM 725 O O . LEU A 1 93 ? 2.968 13.860 2.766 1.00 94.44 93 LEU A O 1
ATOM 729 N N . ALA A 1 94 ? 2.417 14.576 4.817 1.00 90.81 94 ALA A N 1
ATOM 730 C CA . ALA A 1 94 ? 3.793 14.626 5.306 1.00 90.81 94 ALA A CA 1
ATOM 731 C C . ALA A 1 94 ? 4.460 13.243 5.310 1.00 90.81 94 ALA A C 1
ATOM 733 O O . ALA A 1 94 ? 5.617 13.115 4.919 1.00 90.81 94 ALA A O 1
ATOM 734 N N . LEU A 1 95 ? 3.735 12.203 5.732 1.00 93.00 95 LEU A N 1
ATOM 735 C CA . LEU A 1 95 ? 4.243 10.831 5.736 1.00 93.00 95 LEU A CA 1
ATOM 736 C C . LEU A 1 95 ? 4.433 10.299 4.310 1.00 93.00 95 LEU A C 1
ATOM 738 O O . LEU A 1 95 ? 5.489 9.752 4.011 1.00 93.00 95 LEU A O 1
ATOM 742 N N . THR A 1 96 ? 3.482 10.553 3.412 1.00 94.56 96 THR A N 1
ATOM 743 C CA . THR A 1 96 ? 3.610 10.201 1.990 1.00 94.56 96 THR A CA 1
ATOM 744 C C . THR A 1 96 ? 4.791 10.929 1.346 1.00 94.56 96 THR A C 1
ATOM 746 O O . THR A 1 96 ? 5.610 10.304 0.687 1.00 94.56 96 THR A O 1
ATOM 749 N N . GLY A 1 97 ? 4.959 12.230 1.597 1.00 90.81 97 GLY A N 1
ATOM 750 C CA . GLY A 1 97 ? 6.116 12.987 1.115 1.00 90.81 97 GLY A CA 1
ATOM 751 C C . GLY A 1 97 ? 7.442 12.437 1.644 1.00 90.81 97 GLY A C 1
ATOM 752 O O . GLY A 1 97 ? 8.386 12.276 0.876 1.00 90.81 97 GLY A O 1
ATOM 753 N N . LEU A 1 98 ? 7.506 12.077 2.932 1.00 89.19 98 LEU A N 1
ATOM 754 C CA . LEU A 1 98 ? 8.684 11.435 3.519 1.00 89.19 98 LEU A CA 1
ATOM 755 C C . LEU A 1 98 ? 8.999 10.095 2.843 1.00 89.19 98 LEU A C 1
ATOM 757 O O . LEU A 1 98 ? 10.163 9.828 2.551 1.00 89.19 98 LEU A O 1
ATOM 761 N N . LEU A 1 99 ? 7.978 9.276 2.577 1.00 93.50 99 LEU A N 1
ATOM 762 C CA . LEU A 1 99 ? 8.141 8.038 1.823 1.00 93.50 99 LEU A CA 1
ATOM 763 C C . LEU A 1 99 ? 8.773 8.314 0.458 1.00 93.50 99 LEU A C 1
ATOM 765 O O . LEU A 1 99 ? 9.769 7.682 0.135 1.00 93.50 99 LEU A O 1
ATOM 769 N N . LEU A 1 100 ? 8.238 9.260 -0.319 1.00 91.19 100 LEU A N 1
ATOM 770 C CA . LEU A 1 100 ? 8.765 9.570 -1.652 1.00 91.19 100 LEU A CA 1
ATOM 771 C C . LEU A 1 100 ? 10.229 10.014 -1.593 1.00 91.19 100 LEU A C 1
ATOM 773 O O . LEU A 1 100 ? 11.061 9.529 -2.354 1.00 91.19 100 LEU A O 1
ATOM 777 N N . VAL A 1 101 ? 10.566 10.885 -0.644 1.00 87.06 101 VAL A N 1
ATOM 778 C CA . VAL A 1 101 ? 11.932 11.391 -0.468 1.00 87.06 101 VAL A CA 1
ATOM 779 C C . VAL A 1 101 ? 12.928 10.281 -0.140 1.00 87.06 101 VAL A C 1
ATOM 781 O O . VAL A 1 101 ? 14.060 10.323 -0.611 1.00 87.06 101 VAL A O 1
ATOM 784 N N . VAL A 1 102 ? 12.523 9.299 0.668 1.00 87.06 102 VAL A N 1
ATOM 785 C CA . VAL A 1 102 ? 13.407 8.213 1.112 1.00 87.06 102 VAL A CA 1
ATOM 786 C C . VAL A 1 102 ? 13.435 7.059 0.111 1.00 87.06 102 VAL A C 1
ATOM 788 O O . VAL A 1 102 ? 14.505 6.544 -0.199 1.00 87.06 102 VAL A O 1
ATOM 791 N N . ALA A 1 103 ? 12.280 6.642 -0.404 1.00 90.06 103 ALA A N 1
ATOM 792 C CA . ALA A 1 103 ? 12.146 5.432 -1.206 1.00 90.06 103 ALA A CA 1
ATOM 793 C C . ALA A 1 103 ? 12.463 5.647 -2.692 1.00 90.06 103 ALA A C 1
ATOM 795 O O . ALA A 1 103 ? 12.961 4.717 -3.328 1.00 90.06 103 ALA A O 1
ATOM 796 N N . LEU A 1 104 ? 12.233 6.842 -3.258 1.00 86.31 104 LEU A N 1
ATOM 797 C CA . LEU A 1 104 ? 12.535 7.093 -4.674 1.00 86.31 104 LEU A CA 1
ATOM 798 C C . LEU A 1 104 ? 14.036 6.996 -4.994 1.00 86.31 104 LEU A C 1
ATOM 800 O O . LEU A 1 104 ? 14.356 6.294 -5.950 1.00 86.31 104 LEU A O 1
ATOM 804 N N . PRO A 1 105 ? 14.973 7.587 -4.218 1.00 81.75 105 PRO A N 1
ATOM 805 C CA . PRO A 1 105 ? 16.404 7.405 -4.468 1.00 81.75 105 PRO A CA 1
ATOM 806 C C . PRO A 1 105 ? 16.832 5.941 -4.379 1.00 81.75 105 PRO A C 1
ATOM 808 O O . PRO A 1 105 ? 17.631 5.482 -5.184 1.00 81.75 105 PRO A O 1
ATOM 811 N N . ILE A 1 106 ? 16.293 5.190 -3.417 1.00 84.81 106 ILE A N 1
ATOM 812 C CA . ILE A 1 106 ? 16.638 3.775 -3.247 1.00 84.81 106 ILE A CA 1
ATOM 813 C C . ILE A 1 106 ? 16.128 2.962 -4.442 1.00 84.81 106 ILE A C 1
ATOM 815 O O . ILE A 1 106 ? 16.864 2.146 -4.988 1.00 84.81 106 ILE A O 1
ATOM 819 N N . SER A 1 107 ? 14.899 3.227 -4.887 1.00 84.25 107 SER A N 1
ATOM 820 C CA . SER A 1 107 ? 14.310 2.588 -6.070 1.00 84.25 107 SER A CA 1
ATOM 821 C C . SER A 1 107 ? 15.086 2.933 -7.339 1.00 84.25 107 SER A C 1
ATOM 823 O O . SER A 1 107 ? 15.279 2.078 -8.198 1.00 84.25 107 SER A O 1
ATOM 825 N N . LEU A 1 108 ? 15.587 4.165 -7.425 1.00 78.44 108 LEU A N 1
ATOM 826 C CA . LEU A 1 108 ? 16.447 4.622 -8.505 1.00 78.44 108 LEU A CA 1
ATOM 827 C C . LEU A 1 108 ? 17.808 3.893 -8.499 1.00 78.44 108 LEU A C 1
ATOM 829 O O . LEU A 1 108 ? 18.294 3.428 -9.525 1.00 78.44 108 LEU A O 1
ATOM 833 N N . LEU A 1 109 ? 18.433 3.728 -7.336 1.00 78.19 109 LEU A N 1
ATOM 834 C CA . LEU A 1 109 ? 19.686 2.975 -7.235 1.00 78.19 109 LEU A CA 1
ATOM 835 C C . LEU A 1 109 ? 19.482 1.489 -7.569 1.00 78.19 109 LEU A C 1
ATOM 837 O O . LEU A 1 109 ? 20.306 0.885 -8.251 1.00 78.19 109 LEU A O 1
ATOM 841 N N . ALA A 1 110 ? 18.356 0.916 -7.143 1.00 78.31 110 ALA A N 1
ATOM 842 C CA . ALA A 1 110 ? 18.018 -0.486 -7.362 1.00 78.31 110 ALA A CA 1
ATOM 843 C C . ALA A 1 110 ? 17.760 -0.857 -8.828 1.00 78.31 110 ALA A C 1
ATOM 845 O O . ALA A 1 110 ? 17.838 -2.034 -9.178 1.00 78.31 110 ALA A O 1
ATOM 846 N N . ASN A 1 111 ? 17.458 0.125 -9.681 1.00 75.06 111 ASN A N 1
ATOM 847 C CA . ASN A 1 111 ? 17.141 -0.097 -11.091 1.00 75.06 111 ASN A CA 1
ATOM 848 C C . ASN A 1 111 ? 18.174 0.523 -12.051 1.00 75.06 111 ASN A C 1
ATOM 850 O O . ASN A 1 111 ? 17.901 0.641 -13.239 1.00 75.06 111 ASN A O 1
ATOM 854 N N . LEU A 1 112 ? 19.379 0.880 -11.576 1.00 74.19 112 LEU A N 1
ATOM 855 C CA . LEU A 1 112 ? 20.450 1.453 -12.416 1.00 74.19 112 LEU A CA 1
ATOM 856 C C . LEU A 1 112 ? 20.839 0.588 -13.625 1.00 74.19 112 LEU A C 1
ATOM 858 O O . LEU A 1 112 ? 21.252 1.125 -14.646 1.00 74.19 112 LEU A O 1
ATOM 862 N N . ASN A 1 113 ? 20.712 -0.734 -13.504 1.00 72.19 113 ASN A N 1
ATOM 863 C CA . ASN A 1 113 ? 21.104 -1.690 -14.544 1.00 72.19 113 ASN A CA 1
ATOM 864 C C . ASN A 1 113 ? 19.926 -2.163 -15.410 1.00 72.19 113 ASN A C 1
ATOM 866 O O . ASN A 1 113 ? 20.090 -3.083 -16.209 1.00 72.19 113 ASN A O 1
ATOM 870 N N . VAL A 1 114 ? 18.730 -1.598 -15.224 1.00 72.50 114 VAL A N 1
ATOM 871 C CA . VAL A 1 114 ? 17.559 -1.976 -16.018 1.00 72.50 114 VAL A CA 1
ATOM 872 C C . VAL A 1 114 ? 17.521 -1.131 -17.286 1.00 72.50 114 VAL A C 1
ATOM 874 O O . VAL A 1 114 ? 17.642 0.092 -17.225 1.00 72.50 114 VAL A O 1
ATOM 877 N N . ASP A 1 115 ? 17.322 -1.775 -18.438 1.00 76.00 115 ASP A N 1
ATOM 878 C CA . ASP A 1 115 ? 17.114 -1.064 -19.698 1.00 76.00 115 ASP A CA 1
ATOM 879 C C . ASP A 1 115 ? 15.770 -0.325 -19.664 1.00 76.00 115 ASP A C 1
ATOM 881 O O . ASP A 1 115 ? 14.692 -0.917 -19.784 1.00 76.00 115 ASP A O 1
ATOM 885 N N . ALA A 1 116 ? 15.852 0.995 -19.515 1.00 72.69 116 ALA A N 1
ATOM 886 C CA . ALA A 1 116 ? 14.713 1.896 -19.441 1.00 72.69 116 ALA A CA 1
ATOM 887 C C . ALA A 1 116 ? 13.777 1.788 -20.654 1.00 72.69 116 ALA A C 1
ATOM 889 O O . ALA A 1 116 ? 12.574 2.007 -20.523 1.00 72.69 116 ALA A O 1
ATOM 890 N N . ARG A 1 117 ? 14.305 1.417 -21.829 1.00 77.88 117 ARG A N 1
ATOM 891 C CA . ARG A 1 117 ? 13.555 1.336 -23.094 1.00 77.88 117 ARG A CA 1
ATOM 892 C C . ARG A 1 117 ? 12.550 0.189 -23.113 1.00 77.88 117 ARG A C 1
ATOM 894 O O . ARG A 1 117 ? 11.656 0.169 -23.955 1.00 77.88 117 ARG A O 1
ATOM 901 N N . THR A 1 118 ? 12.685 -0.751 -22.180 1.00 78.38 118 THR A N 1
ATOM 902 C CA . THR A 1 118 ? 11.734 -1.851 -21.996 1.00 78.38 118 THR A CA 1
ATOM 903 C C . THR A 1 118 ? 10.465 -1.420 -21.258 1.00 78.38 118 THR A C 1
ATOM 905 O O . THR A 1 118 ? 9.460 -2.131 -21.313 1.00 78.38 118 THR A O 1
ATOM 908 N N . TYR A 1 119 ? 10.467 -0.248 -20.610 1.00 78.25 119 TYR A N 1
ATOM 909 C CA . TYR A 1 119 ? 9.292 0.268 -19.917 1.00 78.25 119 TYR A CA 1
ATOM 910 C C . TYR A 1 119 ? 8.334 1.007 -20.864 1.00 78.25 119 TYR A C 1
ATOM 912 O O . TYR A 1 119 ? 8.767 1.767 -21.735 1.00 78.25 119 TYR A O 1
ATOM 920 N N . PRO A 1 120 ? 7.012 0.854 -20.662 1.00 84.06 120 PRO A N 1
ATOM 921 C CA . PRO A 1 120 ? 6.020 1.768 -21.219 1.00 84.06 120 PRO A CA 1
ATOM 922 C C . PRO A 1 120 ? 6.291 3.221 -20.812 1.00 84.06 120 PRO A C 1
ATOM 924 O O . PRO A 1 120 ? 6.976 3.491 -19.821 1.00 84.06 120 PRO A O 1
ATOM 927 N N . LEU A 1 121 ? 5.705 4.174 -21.544 1.00 86.25 121 LEU A N 1
ATOM 928 C CA . LEU A 1 121 ? 5.808 5.582 -21.160 1.00 86.25 121 LEU A CA 1
ATOM 929 C C . LEU A 1 121 ? 5.200 5.788 -19.769 1.00 86.25 121 LEU A C 1
ATOM 931 O O . LEU A 1 121 ? 4.168 5.211 -19.437 1.00 86.25 121 LEU A O 1
ATOM 935 N N . GLY A 1 122 ? 5.804 6.666 -18.969 1.00 85.44 122 GLY A N 1
ATOM 936 C CA . GLY A 1 122 ? 5.409 6.873 -17.573 1.00 85.44 122 GLY A CA 1
ATOM 937 C C . GLY A 1 122 ? 3.917 7.148 -17.349 1.00 85.44 122 GLY A C 1
ATOM 938 O O . GLY A 1 122 ? 3.314 6.647 -16.405 1.00 85.44 122 GLY A O 1
ATOM 939 N N . TRP A 1 123 ? 3.278 7.902 -18.245 1.00 86.56 123 TRP A N 1
ATOM 940 C CA . TRP A 1 123 ? 1.844 8.189 -18.153 1.00 86.56 123 TRP A CA 1
ATOM 941 C C . TRP A 1 123 ? 0.961 6.968 -18.475 1.00 86.56 123 TRP A C 1
ATOM 943 O O . TRP A 1 123 ? -0.152 6.884 -17.960 1.00 86.56 123 TRP A O 1
ATOM 953 N N . GLU A 1 124 ? 1.450 6.006 -19.269 1.00 88.88 124 GLU A N 1
ATOM 954 C CA . GLU A 1 124 ? 0.752 4.744 -19.575 1.00 88.88 124 GLU A CA 1
ATOM 955 C C . GLU A 1 124 ? 0.678 3.832 -18.342 1.00 88.88 124 GLU A C 1
ATOM 957 O O . GLU A 1 124 ? -0.195 2.967 -18.259 1.00 88.88 124 GLU A O 1
ATOM 962 N N . LEU A 1 125 ? 1.566 4.045 -17.364 1.00 91.12 125 LEU A N 1
ATOM 963 C CA . LEU A 1 125 ? 1.641 3.274 -16.125 1.00 91.12 125 LEU A CA 1
ATOM 964 C C . LEU A 1 125 ? 0.762 3.838 -15.004 1.00 91.12 125 LEU A C 1
ATOM 966 O O . LEU A 1 125 ? 0.397 3.089 -14.104 1.00 91.12 125 LEU A O 1
ATOM 970 N N . LEU A 1 126 ? 0.330 5.103 -15.079 1.00 93.69 126 LEU A N 1
ATOM 971 C CA . LEU A 1 126 ? -0.544 5.710 -14.063 1.00 93.69 126 LEU A CA 1
ATOM 972 C C . LEU A 1 126 ? -1.828 4.909 -13.769 1.00 93.69 126 LEU A C 1
ATOM 974 O O . LEU A 1 126 ? -2.170 4.745 -12.594 1.00 93.69 126 LEU A O 1
ATOM 978 N N . PRO A 1 127 ? -2.557 4.391 -14.778 1.00 94.81 127 PRO A N 1
ATOM 979 C CA . PRO A 1 127 ? -3.723 3.549 -14.528 1.00 94.81 127 PRO A CA 1
ATOM 980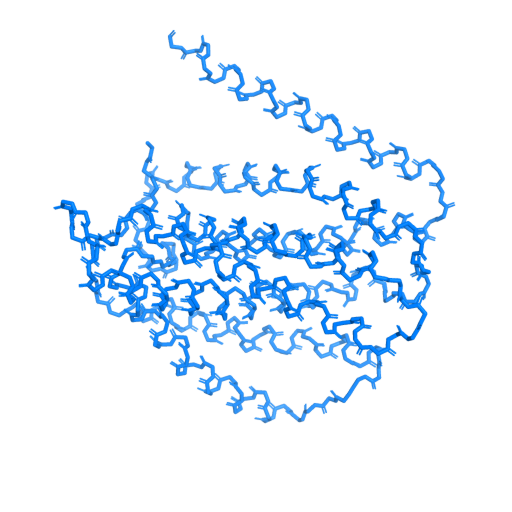 C C . PRO A 1 127 ? -3.372 2.248 -13.787 1.00 94.81 127 PRO A C 1
ATOM 982 O O . PRO A 1 127 ? -4.133 1.796 -12.930 1.00 94.81 127 PRO A O 1
ATOM 985 N N . ALA A 1 128 ? -2.197 1.674 -14.068 1.00 92.25 128 ALA A N 1
ATOM 986 C CA . ALA A 1 128 ? -1.696 0.498 -13.367 1.00 92.25 128 ALA A CA 1
ATOM 987 C C . ALA A 1 128 ? -1.277 0.825 -11.927 1.00 92.25 128 ALA A C 1
ATOM 989 O O . ALA A 1 128 ? -1.618 0.061 -11.031 1.00 92.25 128 ALA A O 1
ATOM 990 N N . SER A 1 129 ? -0.662 1.987 -11.681 1.00 95.44 129 SER A N 1
ATOM 991 C CA . SER A 1 129 ? -0.382 2.497 -10.331 1.00 95.44 129 SER A CA 1
ATOM 992 C C . SER A 1 129 ? -1.663 2.647 -9.506 1.00 95.44 129 SER A C 1
ATOM 994 O O . SER A 1 129 ? -1.706 2.296 -8.329 1.00 95.44 129 SER A O 1
ATOM 996 N N . PHE A 1 130 ? -2.742 3.155 -10.115 1.00 97.06 130 PHE A N 1
ATOM 997 C CA . PHE A 1 130 ? -4.042 3.256 -9.444 1.00 97.06 130 PHE A CA 1
ATOM 998 C C . PHE A 1 130 ? -4.612 1.873 -9.111 1.00 97.06 130 PHE A C 1
ATOM 1000 O O . PHE A 1 130 ? -5.065 1.645 -7.987 1.00 97.06 130 PHE A O 1
ATOM 1007 N N . LYS A 1 131 ? -4.557 0.937 -10.068 1.00 95.44 131 LYS A N 1
ATOM 1008 C CA . LYS A 1 131 ? -4.955 -0.455 -9.845 1.00 95.44 131 LYS A CA 1
ATOM 1009 C C . LYS A 1 131 ? -4.176 -1.075 -8.685 1.00 95.44 131 LYS A C 1
ATOM 1011 O O . LYS A 1 131 ? -4.817 -1.613 -7.787 1.00 95.44 131 LYS A O 1
ATOM 1016 N N . ALA A 1 132 ? -2.846 -0.995 -8.705 1.00 94.94 132 ALA A N 1
ATOM 1017 C CA . ALA A 1 132 ? -1.967 -1.552 -7.678 1.00 94.94 132 ALA A CA 1
ATOM 1018 C C . ALA A 1 132 ? -2.308 -0.970 -6.301 1.00 94.94 132 ALA A C 1
ATOM 1020 O O . ALA A 1 132 ? -2.695 -1.709 -5.393 1.00 94.94 132 ALA A O 1
ATOM 1021 N N . GLY A 1 133 ? -2.343 0.363 -6.195 1.00 97.06 133 GLY A N 1
ATOM 1022 C CA . GLY A 1 133 ? -2.673 1.061 -4.955 1.00 97.06 133 GLY A CA 1
ATOM 1023 C C . GLY A 1 133 ? -4.031 0.677 -4.359 1.00 97.06 133 GLY A C 1
ATOM 1024 O O . GLY A 1 133 ? -4.177 0.683 -3.143 1.00 97.06 133 GLY A O 1
ATOM 1025 N N . VAL A 1 134 ? -5.035 0.308 -5.163 1.00 97.31 134 VAL A N 1
ATOM 1026 C CA . VAL A 1 134 ? -6.331 -0.168 -4.642 1.00 97.31 134 VAL A CA 1
ATOM 1027 C C . VAL A 1 134 ? -6.322 -1.672 -4.368 1.00 97.31 134 VAL A C 1
ATOM 1029 O O . VAL A 1 134 ? -6.665 -2.104 -3.267 1.00 97.31 134 VAL A O 1
ATOM 1032 N N . VAL A 1 135 ? -5.989 -2.482 -5.374 1.00 96.31 135 VAL A N 1
ATOM 1033 C CA . VAL A 1 135 ? -6.146 -3.944 -5.338 1.00 96.31 135 VAL A CA 1
ATOM 1034 C C . VAL A 1 135 ? -5.211 -4.564 -4.308 1.00 96.31 135 VAL A C 1
ATOM 1036 O O . VAL A 1 135 ? -5.639 -5.401 -3.509 1.00 96.31 135 VAL A O 1
ATOM 1039 N N . GLU A 1 136 ? -3.956 -4.127 -4.284 1.00 97.31 136 GLU A N 1
ATOM 1040 C CA . GLU A 1 136 ? -2.951 -4.683 -3.387 1.00 97.31 136 GLU A CA 1
ATOM 1041 C C . GLU A 1 136 ? -3.198 -4.247 -1.946 1.00 97.31 136 GLU A C 1
ATOM 1043 O O . GLU A 1 136 ? -3.105 -5.058 -1.029 1.00 97.31 136 GLU A O 1
ATOM 1048 N N . GLU A 1 137 ? -3.618 -3.003 -1.716 1.00 98.44 137 GLU A N 1
ATOM 1049 C CA . GLU A 1 137 ? -3.945 -2.542 -0.365 1.00 98.44 137 GLU A CA 1
ATOM 1050 C C . GLU A 1 137 ? -5.217 -3.201 0.180 1.00 98.44 137 GLU A C 1
ATOM 1052 O O . GLU A 1 137 ? -5.294 -3.514 1.369 1.00 98.44 137 GLU A O 1
ATOM 1057 N N . VAL A 1 138 ? -6.202 -3.512 -0.666 1.00 97.94 138 VAL A N 1
ATOM 1058 C CA . VAL A 1 138 ? -7.352 -4.328 -0.250 1.00 97.94 138 VAL A CA 1
ATOM 1059 C C . VAL A 1 138 ? -6.910 -5.739 0.168 1.00 97.94 138 VAL A C 1
ATOM 1061 O O . VAL A 1 138 ? -7.375 -6.244 1.193 1.00 97.94 138 VAL A O 1
ATOM 1064 N N . GLY A 1 139 ? -6.003 -6.372 -0.579 1.00 97.81 139 GLY A N 1
ATOM 1065 C CA . GLY A 1 139 ? -5.527 -7.729 -0.287 1.00 97.81 139 GLY A CA 1
ATOM 1066 C C . GLY A 1 139 ? -4.562 -7.810 0.902 1.00 97.81 139 GLY A C 1
ATOM 1067 O O . GLY A 1 139 ? -4.766 -8.572 1.845 1.00 97.81 139 GLY A O 1
ATOM 1068 N N . TYR A 1 140 ? -3.508 -7.005 0.908 1.00 98.38 140 TYR A N 1
ATOM 1069 C CA . TYR A 1 140 ? -2.458 -7.101 1.920 1.00 98.38 140 TYR A CA 1
ATOM 1070 C C . TYR A 1 140 ? -2.786 -6.307 3.182 1.00 98.38 140 TYR A C 1
ATOM 1072 O O . TYR A 1 140 ? -2.470 -6.746 4.287 1.00 98.38 140 TYR A O 1
ATOM 1080 N N . ARG A 1 141 ? -3.426 -5.139 3.058 1.00 98.19 141 ARG A N 1
ATOM 1081 C CA . ARG A 1 141 ? -3.659 -4.251 4.206 1.00 98.19 141 ARG A CA 1
ATOM 1082 C C . ARG A 1 141 ? -5.041 -4.497 4.778 1.00 98.19 141 ARG A C 1
ATOM 1084 O O . ARG A 1 141 ? -5.161 -4.876 5.940 1.00 98.19 141 ARG A O 1
ATOM 1091 N N . LEU A 1 142 ? -6.091 -4.349 3.978 1.00 98.06 142 LEU A N 1
ATOM 1092 C CA . LEU A 1 142 ? -7.439 -4.524 4.498 1.00 98.06 142 LEU A CA 1
ATOM 1093 C C . LEU A 1 142 ? -7.717 -5.982 4.884 1.00 98.06 142 LEU A C 1
ATOM 1095 O O . LEU A 1 142 ? -8.222 -6.200 5.982 1.00 98.06 142 LEU A O 1
ATOM 1099 N N . LEU A 1 143 ? -7.388 -6.965 4.038 1.00 98.44 143 LEU A N 1
ATOM 1100 C CA . LEU A 1 143 ? -7.609 -8.382 4.346 1.00 98.44 143 LEU A CA 1
ATOM 1101 C C . LEU A 1 143 ? -6.523 -8.949 5.265 1.00 98.44 143 LEU A C 1
ATOM 1103 O O . LEU A 1 143 ? -6.823 -9.300 6.404 1.00 98.44 143 LEU A O 1
ATOM 1107 N N . LEU A 1 144 ? -5.279 -9.057 4.791 1.00 98.62 144 LEU A N 1
ATOM 1108 C CA . LEU A 1 144 ? -4.257 -9.863 5.465 1.00 98.62 144 LEU A CA 1
ATOM 1109 C C . LEU A 1 144 ? -3.832 -9.289 6.825 1.00 98.62 144 LEU A C 1
ATOM 1111 O O . LEU A 1 144 ? -3.867 -10.021 7.815 1.00 98.62 144 LEU A O 1
ATOM 1115 N N . VAL A 1 145 ? -3.502 -7.992 6.921 1.00 98.62 145 VAL A N 1
ATOM 1116 C CA . VAL A 1 145 ? -3.201 -7.375 8.231 1.00 98.62 145 VAL A CA 1
ATOM 1117 C C . VAL A 1 145 ? -4.394 -7.510 9.176 1.00 98.62 145 VAL A C 1
ATOM 1119 O O . VAL A 1 145 ? -4.199 -7.866 10.340 1.00 98.62 145 VAL A O 1
ATOM 1122 N N . SER A 1 146 ? -5.626 -7.285 8.702 1.00 98.00 146 SER A N 1
ATOM 1123 C CA . SER A 1 146 ? -6.798 -7.391 9.578 1.00 98.00 146 SER A CA 1
ATOM 1124 C C . SER A 1 146 ? -7.069 -8.816 10.044 1.00 98.00 146 SER A C 1
ATOM 1126 O O . SER A 1 146 ? -7.411 -9.015 11.205 1.00 98.00 146 SER A O 1
ATOM 1128 N N . LEU A 1 147 ? -6.889 -9.812 9.176 1.00 98.56 147 LEU A N 1
ATOM 1129 C CA . LEU A 1 147 ? -7.028 -11.223 9.520 1.00 98.56 147 LEU A CA 1
ATOM 1130 C C . LEU A 1 147 ? -6.002 -11.636 10.579 1.00 98.56 147 LEU A C 1
ATOM 1132 O O . LEU A 1 147 ? -6.376 -12.185 11.614 1.00 98.56 147 LEU A O 1
ATOM 1136 N N . LEU A 1 148 ? -4.723 -11.325 10.356 1.00 98.62 148 LEU A N 1
ATOM 1137 C CA . LEU A 1 148 ? -3.639 -11.670 11.279 1.00 98.62 148 LEU A CA 1
ATOM 1138 C C . LEU A 1 148 ? -3.803 -10.972 12.633 1.00 98.62 148 LEU A C 1
ATOM 1140 O O . LEU A 1 148 ? -3.683 -11.606 13.682 1.00 98.62 148 LEU A O 1
ATOM 1144 N N . ALA A 1 149 ? -4.124 -9.676 12.624 1.00 97.88 149 ALA A N 1
ATOM 1145 C CA . ALA A 1 149 ? -4.342 -8.923 13.852 1.00 97.88 149 ALA A CA 1
ATOM 1146 C C . ALA A 1 149 ? -5.611 -9.374 14.591 1.00 97.88 149 ALA A C 1
ATOM 1148 O O . ALA A 1 149 ? -5.627 -9.382 15.822 1.00 97.88 149 ALA A O 1
ATOM 1149 N N . TRP A 1 150 ? -6.659 -9.786 13.872 1.00 97.69 150 TRP A N 1
ATOM 1150 C CA . TRP A 1 150 ? -7.859 -10.369 14.472 1.00 97.69 150 TRP A CA 1
ATOM 1151 C C . TRP A 1 150 ? -7.566 -11.712 15.140 1.00 97.69 150 TRP A C 1
ATOM 1153 O O . TRP A 1 150 ? -7.919 -11.869 16.307 1.00 97.69 150 TRP A O 1
ATOM 1163 N N . LEU A 1 151 ? -6.858 -12.622 14.461 1.00 98.19 151 LEU A N 1
ATOM 1164 C CA . LEU A 1 151 ? -6.444 -13.918 15.013 1.00 98.19 151 LEU A CA 1
ATOM 1165 C C . LEU A 1 151 ? -5.562 -13.755 16.258 1.00 98.19 151 LEU A C 1
ATOM 1167 O O . LEU A 1 151 ? -5.836 -14.359 17.295 1.00 98.19 151 LEU A O 1
ATOM 1171 N N . GLY A 1 152 ? -4.544 -12.891 16.199 1.00 97.50 152 GLY A N 1
ATOM 1172 C CA . GLY A 1 152 ? -3.717 -12.582 17.370 1.00 97.50 152 GLY A CA 1
ATOM 1173 C C . GLY A 1 152 ? -4.526 -11.914 18.489 1.00 97.50 152 GLY A C 1
ATOM 1174 O O . GLY A 1 152 ? -4.369 -12.231 19.667 1.00 97.50 152 GLY A O 1
ATOM 1175 N N . GLY A 1 153 ? -5.470 -11.047 18.123 1.00 96.31 153 GLY A N 1
ATOM 1176 C CA . GLY A 1 153 ? -6.391 -10.394 19.047 1.00 96.31 153 GLY A CA 1
ATOM 1177 C C . GLY A 1 153 ? -7.375 -11.338 19.739 1.00 96.31 153 GLY A C 1
ATOM 1178 O O . GLY A 1 153 ? -8.027 -10.916 20.689 1.00 96.31 153 GLY A O 1
ATOM 1179 N N . LEU A 1 154 ? -7.510 -12.600 19.317 1.00 96.00 154 LEU A N 1
ATOM 1180 C CA . LEU A 1 154 ? -8.288 -13.594 20.067 1.00 96.00 154 LEU A CA 1
ATOM 1181 C C . LEU A 1 154 ? -7.632 -13.933 21.415 1.00 96.00 154 LEU A C 1
ATOM 1183 O O . LEU A 1 154 ? -8.349 -14.228 22.364 1.00 96.00 154 LEU A O 1
ATOM 1187 N N . HIS A 1 155 ? -6.302 -13.827 21.509 1.00 97.00 155 HIS A N 1
ATOM 1188 C CA . HIS A 1 155 ? -5.533 -14.215 22.696 1.00 97.00 155 HIS A CA 1
ATOM 1189 C C . HIS A 1 155 ? -4.879 -13.025 23.403 1.00 97.00 155 HIS A C 1
ATOM 1191 O O . HIS A 1 155 ? -4.805 -13.003 24.628 1.00 97.00 155 HIS A O 1
ATOM 1197 N N . TRP A 1 156 ? -4.424 -12.017 22.653 1.00 97.25 156 TRP A N 1
ATOM 1198 C CA . TRP A 1 156 ? -3.692 -10.883 23.216 1.00 97.25 156 TRP A CA 1
ATOM 1199 C C . TRP A 1 156 ? -4.431 -9.575 22.963 1.00 97.25 156 TRP A C 1
ATOM 1201 O O . TRP A 1 156 ? -4.373 -9.012 21.864 1.00 97.25 156 TRP A O 1
ATOM 1211 N N . ARG A 1 157 ? -5.081 -9.062 24.013 1.00 95.12 157 ARG A N 1
ATOM 1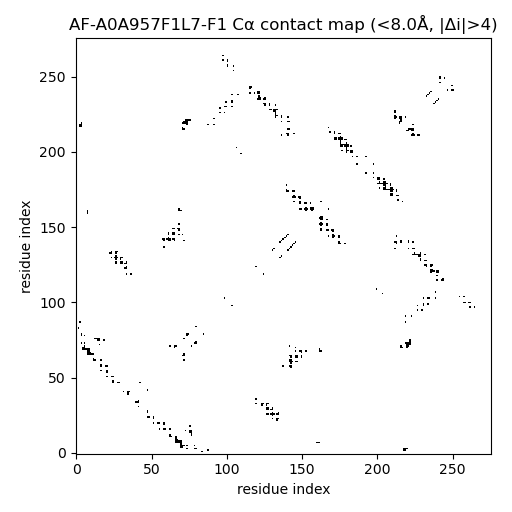212 C CA . ARG A 1 157 ? -5.770 -7.767 24.005 1.00 95.12 157 ARG A CA 1
ATOM 1213 C C . ARG A 1 157 ? -5.164 -6.781 25.000 1.00 95.12 157 ARG A C 1
ATOM 1215 O O . ARG A 1 157 ? -4.576 -7.184 25.998 1.00 95.12 157 ARG A O 1
ATOM 1222 N N . ASP A 1 158 ? -5.284 -5.495 24.693 1.00 92.94 158 ASP A N 1
ATOM 1223 C CA . ASP A 1 158 ? -4.981 -4.396 25.604 1.00 92.94 158 ASP A CA 1
ATOM 1224 C C . ASP A 1 158 ? -6.161 -4.100 26.551 1.00 92.94 158 ASP A C 1
ATOM 1226 O O . ASP A 1 158 ? -7.240 -4.686 26.439 1.00 92.94 158 ASP A O 1
ATOM 1230 N N . GLU A 1 159 ? -5.957 -3.161 27.476 1.00 90.12 159 GLU A N 1
ATOM 1231 C CA . GLU A 1 159 ? -6.963 -2.702 28.450 1.00 90.12 159 GLU A CA 1
ATOM 1232 C C . GLU A 1 159 ? -8.255 -2.164 27.807 1.00 90.12 159 GLU A C 1
ATOM 1234 O O . GLU A 1 159 ? -9.315 -2.176 28.425 1.00 90.12 159 GLU A O 1
ATOM 1239 N N . ASN A 1 160 ? -8.183 -1.729 26.546 1.00 87.00 160 ASN A N 1
ATOM 1240 C CA . ASN A 1 160 ? -9.316 -1.217 25.781 1.00 87.00 160 ASN A CA 1
ATOM 1241 C C . ASN A 1 160 ? -9.975 -2.313 24.926 1.00 87.00 160 ASN A C 1
ATOM 1243 O O . ASN A 1 160 ? -10.825 -2.013 24.087 1.00 87.00 160 ASN A O 1
ATOM 1247 N N . GLY A 1 161 ? -9.570 -3.576 25.083 1.00 88.69 161 GLY A N 1
ATOM 1248 C CA . GLY A 1 161 ? -10.097 -4.709 24.333 1.00 88.69 161 GLY A CA 1
ATOM 1249 C C . GLY A 1 161 ? -9.648 -4.761 22.869 1.00 88.69 161 GLY A C 1
ATOM 1250 O O . GLY A 1 161 ? -10.262 -5.486 22.086 1.00 88.69 161 GLY A O 1
ATOM 1251 N N . ARG A 1 162 ? -8.608 -4.025 22.461 1.00 91.38 162 ARG A N 1
ATOM 1252 C CA . ARG A 1 162 ? -8.021 -4.093 21.107 1.00 91.38 162 ARG A CA 1
ATOM 1253 C C . ARG A 1 162 ? -6.879 -5.106 21.072 1.00 91.38 162 ARG A C 1
ATOM 1255 O O . ARG A 1 162 ? -6.299 -5.360 22.119 1.00 91.38 162 ARG A O 1
ATOM 1262 N N . PRO A 1 163 ? -6.490 -5.655 19.907 1.00 95.25 163 PRO A N 1
ATOM 1263 C CA . PRO A 1 163 ? -5.225 -6.377 19.799 1.00 95.25 163 PRO A CA 1
ATOM 1264 C C . PRO A 1 163 ? -4.058 -5.566 20.370 1.00 95.25 163 PRO A C 1
ATOM 1266 O O . PRO A 1 163 ? -4.006 -4.344 20.207 1.00 95.25 163 PRO A O 1
ATOM 1269 N N . THR A 1 164 ? -3.114 -6.232 21.033 1.00 95.81 164 THR A N 1
ATOM 1270 C CA . THR A 1 164 ? -1.949 -5.531 21.585 1.00 95.81 164 THR A CA 1
ATOM 1271 C C . THR A 1 164 ? -1.095 -4.902 20.482 1.00 95.81 164 THR A C 1
ATOM 1273 O O . THR A 1 164 ? -1.113 -5.296 19.313 1.00 95.81 164 THR A O 1
ATOM 1276 N N . ARG A 1 165 ? -0.258 -3.933 20.865 1.00 95.81 165 ARG A N 1
ATOM 1277 C CA . ARG A 1 165 ? 0.733 -3.326 19.965 1.00 95.81 165 ARG A CA 1
ATOM 1278 C C . ARG A 1 165 ? 1.656 -4.360 19.308 1.00 95.81 165 ARG A C 1
ATOM 1280 O O . ARG A 1 165 ? 2.027 -4.172 18.151 1.00 95.81 165 ARG A O 1
ATOM 1287 N N . ALA A 1 166 ? 2.021 -5.415 20.037 1.00 97.56 166 ALA A N 1
ATOM 1288 C CA . ALA A 1 166 ? 2.828 -6.506 19.503 1.00 97.56 166 ALA A CA 1
ATOM 1289 C C . ALA A 1 166 ? 2.083 -7.233 18.376 1.00 97.56 166 ALA A C 1
ATOM 1291 O O . ALA A 1 166 ? 2.636 -7.374 17.293 1.00 97.56 166 ALA A O 1
ATOM 1292 N N . VAL A 1 167 ? 0.804 -7.572 18.583 1.00 98.00 167 VAL A N 1
ATOM 1293 C CA . VAL A 1 167 ? -0.030 -8.224 17.561 1.00 98.00 167 VAL A CA 1
ATOM 1294 C C . VAL A 1 167 ? -0.129 -7.390 16.282 1.00 98.00 167 VAL A C 1
ATOM 1296 O O . VAL A 1 167 ? 0.061 -7.934 15.196 1.00 98.00 167 VAL A O 1
ATOM 1299 N N . TYR A 1 168 ? -0.372 -6.076 16.379 1.00 97.25 168 TYR A N 1
ATOM 1300 C CA . TYR A 1 168 ? -0.417 -5.224 15.181 1.00 97.25 168 TYR A CA 1
ATOM 1301 C C . TYR A 1 168 ? 0.906 -5.212 14.423 1.00 97.25 168 TYR A C 1
ATOM 1303 O O . TYR A 1 168 ? 0.908 -5.352 13.203 1.00 97.25 168 TYR A O 1
ATOM 1311 N N . TRP A 1 169 ? 2.030 -5.053 15.125 1.00 98.31 169 TRP A N 1
ATOM 1312 C CA . TRP A 1 169 ? 3.333 -5.071 14.469 1.00 98.31 169 TRP A CA 1
ATOM 1313 C C . TRP A 1 169 ? 3.628 -6.423 13.831 1.00 98.31 169 TRP A C 1
ATOM 1315 O O . TRP A 1 169 ? 4.059 -6.447 12.687 1.00 98.31 169 TRP A O 1
ATOM 1325 N N . THR A 1 170 ? 3.346 -7.534 14.512 1.00 98.56 170 THR A N 1
ATOM 1326 C CA . THR A 1 170 ? 3.509 -8.876 13.944 1.00 98.56 170 THR A CA 1
ATOM 1327 C C . THR A 1 170 ? 2.675 -9.046 12.675 1.00 98.56 170 THR A C 1
ATOM 1329 O O . THR A 1 170 ? 3.207 -9.491 11.662 1.00 98.56 170 THR A O 1
ATOM 1332 N N . ALA A 1 171 ? 1.407 -8.624 12.683 1.00 98.56 171 ALA A N 1
ATOM 1333 C CA . ALA A 1 171 ? 0.546 -8.665 11.502 1.00 98.56 171 ALA A CA 1
ATOM 1334 C C . ALA A 1 171 ? 1.104 -7.823 10.340 1.00 98.56 171 ALA A C 1
ATOM 1336 O O . ALA A 1 171 ? 1.155 -8.298 9.208 1.00 98.56 171 ALA A O 1
ATOM 1337 N N . VAL A 1 172 ? 1.567 -6.599 10.620 1.00 98.69 172 VAL A N 1
ATOM 1338 C CA . VAL A 1 172 ? 2.177 -5.702 9.623 1.00 98.69 172 VAL A CA 1
ATOM 1339 C C . VAL A 1 172 ? 3.483 -6.274 9.065 1.00 98.69 172 VAL A C 1
ATOM 1341 O O . VAL A 1 172 ? 3.703 -6.204 7.859 1.00 98.69 172 VAL A O 1
ATOM 1344 N N . LEU A 1 173 ? 4.340 -6.851 9.911 1.00 98.81 173 LEU A N 1
ATOM 1345 C CA . LEU A 1 173 ? 5.611 -7.446 9.494 1.00 98.81 173 LEU A CA 1
ATOM 1346 C C . LEU A 1 173 ? 5.386 -8.672 8.607 1.00 98.81 173 LEU A C 1
ATOM 1348 O O . LEU A 1 173 ? 5.966 -8.748 7.529 1.00 98.81 173 LEU A O 1
ATOM 1352 N N . ILE A 1 174 ? 4.508 -9.593 9.015 1.00 98.75 174 ILE A N 1
ATOM 1353 C CA . ILE A 1 174 ? 4.178 -10.784 8.219 1.00 98.75 174 ILE A CA 1
ATOM 1354 C C . ILE A 1 174 ? 3.563 -10.375 6.877 1.00 98.75 174 ILE A C 1
ATOM 1356 O O . ILE A 1 174 ? 4.012 -10.841 5.833 1.00 98.75 174 ILE A O 1
ATOM 1360 N N . ALA A 1 175 ? 2.572 -9.476 6.884 1.00 98.62 175 ALA A N 1
ATOM 1361 C CA . ALA A 1 175 ? 1.940 -9.010 5.652 1.00 98.62 175 ALA A CA 1
ATOM 1362 C C . ALA A 1 175 ? 2.931 -8.287 4.729 1.00 98.62 175 ALA A C 1
ATOM 1364 O O . ALA A 1 175 ? 2.877 -8.472 3.518 1.00 98.62 175 ALA A O 1
ATOM 1365 N N . GLY A 1 176 ? 3.855 -7.504 5.291 1.00 98.50 176 GLY A N 1
ATOM 1366 C CA . GLY A 1 176 ? 4.906 -6.836 4.533 1.00 98.50 176 GLY A CA 1
ATOM 1367 C C . GLY A 1 176 ? 5.892 -7.812 3.892 1.00 98.50 176 GLY A C 1
ATOM 1368 O O . GLY A 1 176 ? 6.180 -7.676 2.710 1.00 98.50 176 GLY A O 1
ATOM 1369 N N . LEU A 1 177 ? 6.348 -8.836 4.618 1.00 98.25 177 LEU A N 1
ATOM 1370 C CA . LEU A 1 177 ? 7.221 -9.875 4.056 1.00 98.25 177 LEU A CA 1
ATOM 1371 C C . LEU A 1 177 ? 6.530 -10.661 2.933 1.00 98.25 177 LEU A C 1
ATOM 1373 O O . LEU A 1 177 ? 7.133 -10.912 1.894 1.00 98.25 177 LEU A O 1
ATOM 1377 N N . LEU A 1 178 ? 5.251 -11.007 3.108 1.00 97.69 178 LEU A N 1
ATOM 1378 C CA . LEU A 1 178 ? 4.462 -11.679 2.070 1.00 97.69 178 LEU A CA 1
ATOM 1379 C C . LEU A 1 178 ? 4.212 -10.779 0.852 1.00 97.69 178 LEU A C 1
ATOM 1381 O O . LEU A 1 178 ? 4.168 -11.268 -0.275 1.00 97.69 178 LEU A O 1
ATOM 1385 N N . PHE A 1 179 ? 4.071 -9.471 1.065 1.00 97.50 179 PHE A N 1
ATOM 1386 C CA . PHE A 1 179 ? 3.996 -8.489 -0.013 1.00 97.50 179 PHE A CA 1
ATOM 1387 C C . PHE A 1 179 ? 5.308 -8.441 -0.803 1.00 97.50 179 PHE A C 1
ATOM 1389 O O . PHE A 1 179 ? 5.284 -8.524 -2.028 1.00 97.50 179 PHE A O 1
ATOM 1396 N N . GLY A 1 180 ? 6.455 -8.396 -0.117 1.00 95.69 180 GLY A N 1
ATOM 1397 C CA . GLY A 1 180 ? 7.762 -8.491 -0.764 1.00 95.69 180 GLY A CA 1
ATOM 1398 C C . GLY A 1 180 ? 7.952 -9.791 -1.541 1.00 95.69 180 GLY A C 1
ATOM 1399 O O . GLY A 1 180 ? 8.447 -9.762 -2.666 1.00 95.69 180 GLY A O 1
ATOM 1400 N N . TRP A 1 181 ? 7.497 -10.913 -0.977 1.00 93.94 181 TRP A N 1
ATOM 1401 C CA . TRP A 1 181 ? 7.560 -12.222 -1.624 1.00 93.94 181 TRP A CA 1
ATOM 1402 C C . TRP A 1 181 ? 6.783 -12.254 -2.934 1.00 93.94 181 TRP A C 1
ATOM 1404 O O . TRP A 1 181 ? 7.325 -12.674 -3.947 1.00 93.94 181 TRP A O 1
ATOM 1414 N N . ALA A 1 182 ? 5.557 -11.734 -2.953 1.00 92.62 182 ALA A N 1
ATOM 1415 C CA . ALA A 1 182 ? 4.751 -11.698 -4.173 1.00 92.62 182 ALA A CA 1
ATOM 1416 C C . ALA A 1 182 ? 5.367 -10.852 -5.303 1.00 92.62 182 ALA A C 1
ATOM 1418 O O . ALA A 1 182 ? 5.023 -11.034 -6.465 1.00 92.62 182 ALA A O 1
ATOM 1419 N N . HIS A 1 183 ? 6.301 -9.953 -4.981 1.00 90.50 183 HIS A N 1
ATOM 1420 C CA . HIS A 1 183 ? 7.025 -9.154 -5.972 1.00 90.50 183 HIS A CA 1
ATOM 1421 C C . HIS A 1 183 ? 8.298 -9.835 -6.491 1.00 90.50 183 HIS A C 1
ATOM 1423 O O . HIS A 1 183 ? 8.859 -9.392 -7.493 1.00 90.50 183 HIS A O 1
ATOM 1429 N N . VAL A 1 184 ? 8.755 -10.919 -5.854 1.00 85.56 184 VAL A N 1
ATOM 1430 C CA . VAL A 1 184 ? 9.854 -11.744 -6.377 1.00 85.56 184 VAL A CA 1
ATOM 1431 C C . VAL A 1 184 ? 9.430 -12.462 -7.657 1.00 85.56 184 VAL A C 1
ATOM 1433 O O . VAL A 1 184 ? 10.233 -12.543 -8.589 1.00 85.56 184 VAL A O 1
ATOM 1436 N N . ASP A 1 185 ? 8.164 -12.882 -7.747 1.00 73.38 185 ASP A N 1
ATOM 1437 C CA . ASP A 1 185 ? 7.587 -13.561 -8.916 1.00 73.38 185 ASP A CA 1
ATOM 1438 C C . ASP A 1 185 ? 7.781 -12.770 -10.217 1.00 73.38 185 ASP A C 1
ATOM 1440 O O . ASP A 1 185 ? 8.011 -13.365 -11.267 1.00 73.38 185 ASP A O 1
ATOM 1444 N N . ALA A 1 186 ? 7.821 -11.434 -10.154 1.00 65.50 186 ALA A N 1
ATOM 1445 C CA . ALA A 1 186 ? 8.088 -10.579 -11.314 1.00 65.50 186 ALA A CA 1
ATOM 1446 C C . ALA A 1 186 ? 9.460 -10.833 -11.973 1.00 65.50 186 ALA A C 1
ATOM 1448 O O . ALA A 1 186 ? 9.674 -10.449 -13.122 1.00 65.50 186 ALA A O 1
ATOM 1449 N N . ARG A 1 187 ? 10.402 -11.462 -11.257 1.00 67.12 187 ARG A N 1
ATOM 1450 C CA . ARG A 1 187 ? 11.722 -11.860 -11.771 1.00 67.12 187 ARG A CA 1
ATOM 1451 C C . ARG A 1 187 ? 11.907 -13.376 -11.861 1.00 67.12 187 ARG A C 1
ATOM 1453 O O . ARG A 1 187 ? 12.873 -13.802 -12.494 1.00 67.12 187 ARG A O 1
ATOM 1460 N N . LEU A 1 188 ? 11.011 -14.183 -11.276 1.00 63.19 188 LEU A N 1
ATOM 1461 C CA . LEU A 1 188 ? 11.064 -15.649 -11.329 1.00 63.19 188 LEU A CA 1
ATOM 1462 C C . LEU A 1 188 ? 10.809 -16.123 -12.765 1.00 63.19 188 LEU A C 1
ATOM 1464 O O . LEU A 1 188 ? 9.680 -16.327 -13.194 1.00 63.19 188 LEU A O 1
ATOM 1468 N N . GLY A 1 189 ? 11.880 -16.253 -13.537 1.00 65.19 189 GLY A N 1
ATOM 1469 C CA . GLY A 1 189 ? 11.810 -16.563 -14.965 1.00 65.19 189 GLY A CA 1
ATOM 1470 C C . GLY A 1 189 ? 12.877 -15.858 -15.790 1.00 65.19 189 GLY A C 1
ATOM 1471 O O . GLY A 1 189 ? 13.056 -16.204 -16.953 1.00 65.19 189 GLY A O 1
ATOM 1472 N N . ASN A 1 190 ? 13.617 -14.914 -15.199 1.00 71.50 190 ASN A N 1
ATOM 1473 C CA . ASN A 1 190 ? 14.809 -14.352 -15.817 1.00 71.50 190 ASN A CA 1
ATOM 1474 C C . ASN A 1 190 ? 16.055 -15.160 -15.391 1.00 71.50 190 ASN A C 1
ATOM 1476 O O . ASN A 1 190 ? 16.575 -14.928 -14.296 1.00 71.50 190 ASN A O 1
ATOM 1480 N N . PRO A 1 191 ? 16.571 -16.085 -16.228 1.00 71.75 191 PRO A N 1
ATOM 1481 C CA . PRO A 1 191 ? 17.760 -16.878 -15.904 1.00 71.75 191 PRO A CA 1
ATOM 1482 C C . PRO A 1 191 ? 19.038 -16.036 -15.777 1.00 71.75 191 PRO A C 1
ATOM 1484 O O . PRO A 1 191 ? 20.036 -16.533 -15.264 1.00 71.75 191 PRO A O 1
ATOM 1487 N N . ALA A 1 192 ? 19.017 -14.774 -16.218 1.00 77.12 192 ALA A N 1
ATOM 1488 C CA . ALA A 1 192 ? 20.122 -13.835 -16.056 1.00 77.12 192 ALA A CA 1
ATOM 1489 C C . ALA A 1 192 ? 20.052 -13.021 -14.749 1.00 77.12 192 ALA A C 1
ATOM 1491 O O . ALA A 1 192 ? 21.003 -12.305 -14.442 1.00 77.12 192 ALA A O 1
ATOM 1492 N N . ALA A 1 193 ? 18.956 -13.100 -13.980 1.00 77.06 193 ALA A N 1
ATOM 1493 C CA . ALA A 1 193 ? 18.832 -12.366 -12.722 1.00 77.06 193 ALA A CA 1
ATOM 1494 C C . ALA A 1 193 ? 19.743 -12.973 -11.644 1.00 77.06 193 ALA A C 1
ATOM 1496 O O . ALA A 1 193 ? 19.682 -14.171 -11.354 1.00 77.06 193 ALA A O 1
ATOM 1497 N N . ALA A 1 194 ? 20.574 -12.137 -11.022 1.00 84.38 194 ALA A N 1
ATOM 1498 C CA . ALA A 1 194 ? 21.453 -12.565 -9.945 1.00 84.38 194 ALA A CA 1
ATOM 1499 C C . ALA A 1 194 ? 20.663 -12.765 -8.645 1.00 84.38 194 ALA A C 1
ATOM 1501 O O . ALA A 1 194 ? 19.627 -12.143 -8.424 1.00 84.38 194 ALA A O 1
ATOM 1502 N N . PHE A 1 195 ? 21.188 -13.563 -7.709 1.00 85.88 195 PHE A N 1
ATOM 1503 C CA . PHE A 1 195 ? 20.589 -13.703 -6.372 1.00 85.88 195 PHE A CA 1
ATOM 1504 C C . PHE A 1 195 ? 20.316 -12.341 -5.704 1.00 85.88 195 PHE A C 1
ATOM 1506 O O . PHE A 1 195 ? 19.275 -12.141 -5.075 1.00 85.88 195 PHE A O 1
ATOM 1513 N N . TRP A 1 196 ? 21.218 -11.374 -5.900 1.00 85.69 196 TRP A N 1
ATOM 1514 C CA . TRP A 1 196 ? 21.065 -10.025 -5.361 1.00 85.69 196 TRP A CA 1
ATOM 1515 C C . TRP A 1 196 ? 19.876 -9.251 -5.929 1.00 85.69 196 TRP A C 1
ATOM 1517 O O . TRP A 1 196 ?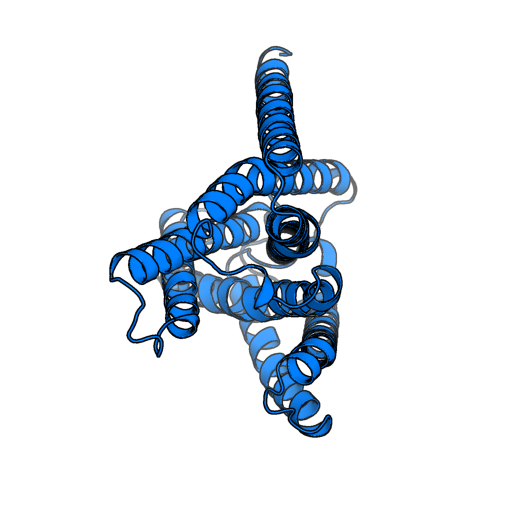 19.272 -8.474 -5.193 1.00 85.69 196 TRP A O 1
ATOM 1527 N N . ASP A 1 197 ? 19.471 -9.512 -7.171 1.00 82.19 197 ASP A N 1
ATOM 1528 C CA . ASP A 1 197 ? 18.288 -8.897 -7.774 1.00 82.19 197 ASP A CA 1
ATOM 1529 C C . ASP A 1 197 ? 16.999 -9.337 -7.077 1.00 82.19 197 ASP A C 1
ATOM 1531 O O . ASP A 1 197 ? 16.086 -8.529 -6.888 1.00 82.19 197 ASP A O 1
ATOM 1535 N N . TYR A 1 198 ? 16.940 -10.607 -6.671 1.00 86.06 198 TYR A N 1
ATOM 1536 C CA . TYR A 1 198 ? 15.829 -11.175 -5.911 1.00 86.06 198 TYR A CA 1
ATOM 1537 C C . TYR A 1 198 ? 15.819 -10.684 -4.461 1.00 86.06 198 TYR A C 1
ATOM 1539 O O . TYR A 1 198 ? 14.771 -10.317 -3.928 1.00 86.06 198 TYR A O 1
ATOM 1547 N N . ALA A 1 199 ? 16.988 -10.627 -3.819 1.00 88.88 199 ALA A N 1
ATOM 1548 C CA . ALA A 1 199 ? 17.103 -10.120 -2.455 1.00 88.88 199 ALA A CA 1
ATOM 1549 C C . ALA A 1 199 ? 16.691 -8.641 -2.367 1.00 88.88 199 ALA A C 1
ATOM 1551 O O . ALA A 1 199 ? 15.968 -8.252 -1.449 1.00 88.88 199 ALA A O 1
ATOM 1552 N N . LEU A 1 200 ? 17.105 -7.823 -3.340 1.00 87.88 200 LEU A N 1
ATOM 1553 C CA . LEU A 1 200 ? 16.789 -6.400 -3.372 1.00 87.88 200 LEU A CA 1
ATOM 1554 C C . LEU A 1 200 ? 15.300 -6.148 -3.633 1.00 87.88 200 LEU A C 1
ATOM 1556 O O . LEU A 1 200 ? 14.689 -5.376 -2.894 1.00 87.88 200 LEU A O 1
ATOM 1560 N N . ILE A 1 201 ? 14.693 -6.818 -4.624 1.00 88.50 201 ILE A N 1
ATOM 1561 C CA . ILE A 1 201 ? 13.258 -6.646 -4.908 1.00 88.50 201 ILE A CA 1
ATOM 1562 C C . ILE A 1 201 ? 12.405 -7.094 -3.716 1.00 88.50 201 ILE A C 1
ATOM 1564 O O . ILE A 1 201 ? 11.488 -6.377 -3.321 1.00 88.50 201 ILE A O 1
ATOM 1568 N N . MET A 1 202 ? 12.766 -8.209 -3.074 1.00 92.62 202 MET A N 1
ATOM 1569 C CA . MET A 1 202 ? 12.127 -8.678 -1.848 1.00 92.62 202 MET A CA 1
ATOM 1570 C C . MET A 1 202 ? 12.243 -7.644 -0.725 1.00 92.62 202 MET A C 1
ATOM 1572 O O . MET A 1 202 ? 11.245 -7.313 -0.084 1.00 92.62 202 MET A O 1
ATOM 1576 N N . ALA A 1 203 ? 13.450 -7.131 -0.467 1.00 94.19 203 ALA A N 1
ATOM 1577 C CA . ALA A 1 203 ? 13.706 -6.218 0.643 1.00 94.19 203 ALA A CA 1
ATOM 1578 C C . ALA A 1 203 ? 12.974 -4.880 0.473 1.00 94.19 203 ALA A C 1
ATOM 1580 O O . ALA A 1 203 ? 12.332 -4.408 1.415 1.00 94.19 203 ALA A O 1
ATOM 1581 N N . LEU A 1 204 ? 13.024 -4.288 -0.725 1.00 93.19 204 LEU A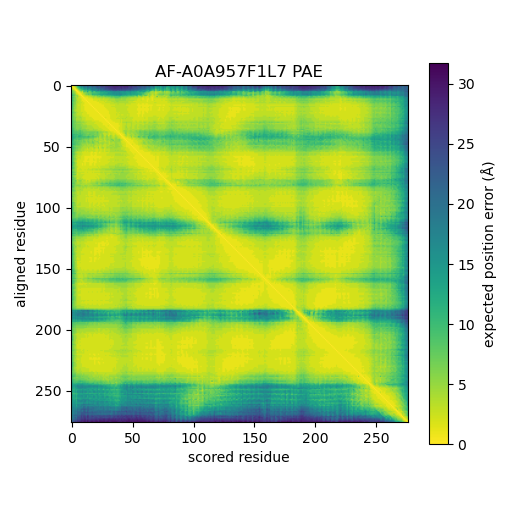 N 1
ATOM 1582 C CA . LEU A 1 204 ? 12.360 -3.015 -1.014 1.00 93.19 204 LEU A CA 1
ATOM 1583 C C . LEU A 1 204 ? 10.846 -3.138 -0.918 1.00 93.19 204 LEU A C 1
ATOM 1585 O O . LEU A 1 204 ? 10.210 -2.357 -0.207 1.00 93.19 204 LEU A O 1
ATOM 1589 N N . ASN A 1 205 ? 10.276 -4.156 -1.562 1.00 95.50 205 ASN A N 1
ATOM 1590 C CA . ASN A 1 205 ? 8.839 -4.372 -1.503 1.00 95.50 205 ASN A CA 1
ATOM 1591 C C . ASN A 1 205 ? 8.400 -4.756 -0.090 1.00 95.50 205 ASN A C 1
ATOM 1593 O O . ASN A 1 205 ? 7.391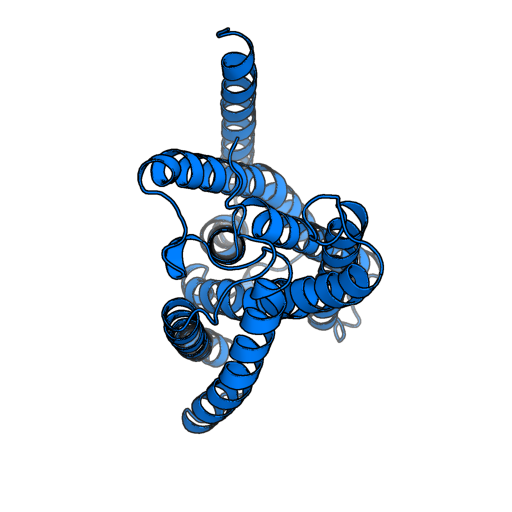 -4.245 0.371 1.00 95.50 205 ASN A O 1
ATOM 1597 N N . SER A 1 206 ? 9.183 -5.527 0.671 1.00 97.88 206 SER A N 1
ATOM 1598 C CA . SER A 1 206 ? 8.877 -5.786 2.085 1.00 97.88 206 SER A CA 1
ATOM 1599 C C . SER A 1 206 ? 8.854 -4.508 2.924 1.00 97.88 206 SER A C 1
ATOM 1601 O O . SER A 1 206 ? 7.967 -4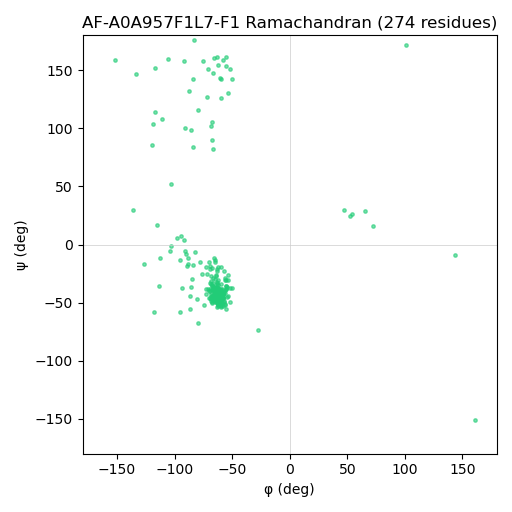.335 3.761 1.00 97.88 206 SER A O 1
ATOM 1603 N N . ALA A 1 207 ? 9.792 -3.584 2.697 1.00 98.00 207 ALA A N 1
ATOM 1604 C CA . ALA A 1 207 ? 9.841 -2.310 3.408 1.00 98.00 207 ALA A CA 1
ATOM 1605 C C . ALA A 1 207 ? 8.626 -1.419 3.089 1.00 98.00 207 ALA A C 1
ATOM 1607 O O . ALA A 1 207 ? 8.002 -0.887 4.012 1.00 98.00 207 ALA A O 1
ATOM 1608 N N . LEU A 1 208 ? 8.240 -1.309 1.811 1.00 97.81 208 LEU A N 1
ATOM 1609 C CA . LEU A 1 208 ? 7.006 -0.630 1.378 1.00 97.81 208 LEU A CA 1
ATOM 1610 C C . LEU A 1 208 ? 5.761 -1.328 1.956 1.00 97.81 208 LEU A C 1
ATOM 1612 O O . LEU A 1 208 ? 4.896 -0.694 2.562 1.00 97.81 208 LEU A O 1
ATOM 1616 N N . GLY A 1 209 ? 5.759 -2.660 1.869 1.00 98.38 209 GLY A N 1
ATOM 1617 C CA . GLY A 1 209 ? 4.978 -3.646 2.612 1.00 98.38 209 GLY A CA 1
ATOM 1618 C C . GLY A 1 209 ? 4.568 -3.167 4.002 1.00 98.38 209 GLY A C 1
ATOM 1619 O O . GLY A 1 209 ? 3.421 -2.787 4.275 1.00 98.38 209 GLY A O 1
ATOM 1620 N N . ILE A 1 210 ? 5.582 -3.150 4.860 1.00 98.81 210 ILE A N 1
ATOM 1621 C CA . ILE A 1 210 ? 5.530 -2.767 6.267 1.00 98.81 210 ILE A CA 1
ATOM 1622 C C . ILE A 1 210 ? 5.063 -1.318 6.426 1.00 98.81 210 ILE A C 1
ATOM 1624 O O . ILE A 1 210 ? 4.238 -1.031 7.295 1.00 98.81 210 ILE A O 1
ATOM 1628 N N . TYR A 1 211 ? 5.557 -0.399 5.592 1.00 98.62 211 TYR A N 1
ATOM 1629 C CA . TYR A 1 211 ? 5.222 1.018 5.689 1.00 98.62 211 TYR A CA 1
ATOM 1630 C C . TYR A 1 211 ? 3.730 1.286 5.444 1.00 98.62 211 TYR A C 1
ATOM 1632 O O . TYR A 1 211 ? 3.081 1.926 6.275 1.00 98.62 211 TYR A O 1
ATOM 1640 N N . PHE A 1 212 ? 3.148 0.748 4.371 1.00 98.62 212 PHE A N 1
ATOM 1641 C CA . PHE A 1 212 ? 1.716 0.906 4.096 1.00 98.62 212 PHE A CA 1
ATOM 1642 C C . PHE A 1 212 ? 0.849 0.175 5.136 1.00 98.62 212 PHE A C 1
ATOM 1644 O O . PHE A 1 212 ? -0.179 0.702 5.560 1.00 98.62 212 PHE A O 1
ATOM 1651 N N . GLY A 1 213 ? 1.290 -0.985 5.646 1.00 98.31 213 GLY A N 1
ATOM 1652 C CA . GLY A 1 213 ? 0.625 -1.659 6.772 1.00 98.31 213 GLY A CA 1
ATOM 1653 C C . GLY A 1 213 ? 0.629 -0.821 8.056 1.00 98.31 213 GLY A C 1
ATOM 1654 O O . GLY A 1 213 ? -0.366 -0.753 8.782 1.00 98.31 213 GLY A O 1
ATOM 1655 N N . TRP A 1 214 ? 1.718 -0.100 8.315 1.00 98.00 214 TRP A N 1
ATOM 1656 C CA . TRP A 1 214 ? 1.775 0.865 9.405 1.00 98.00 214 TRP A CA 1
ATOM 1657 C C . TRP A 1 214 ? 0.880 2.087 9.148 1.00 98.00 214 TRP A C 1
ATOM 1659 O O . TRP A 1 214 ? 0.217 2.550 10.079 1.00 98.00 214 TRP A O 1
ATOM 1669 N N . LEU A 1 215 ? 0.787 2.590 7.910 1.00 97.62 215 LEU A N 1
ATOM 1670 C CA . LEU A 1 215 ? -0.154 3.661 7.559 1.00 97.62 215 LEU A CA 1
ATOM 1671 C C . LEU A 1 215 ? -1.608 3.239 7.773 1.00 97.62 215 LEU A C 1
ATOM 1673 O O . LEU A 1 215 ? -2.351 4.004 8.389 1.00 97.62 215 LEU A O 1
ATOM 1677 N N . LEU A 1 216 ? -1.993 2.018 7.380 1.00 97.31 216 LEU A N 1
ATOM 1678 C CA . LEU A 1 216 ? -3.305 1.448 7.706 1.00 97.31 216 LEU A CA 1
ATOM 1679 C C . LEU A 1 216 ? -3.572 1.549 9.212 1.00 97.31 216 LEU A C 1
ATOM 1681 O O . LEU A 1 216 ? -4.618 2.039 9.632 1.00 97.31 216 LEU A O 1
ATOM 1685 N N . TRP A 1 217 ? -2.611 1.121 10.030 1.00 95.69 217 TRP A N 1
ATOM 1686 C CA . TRP A 1 217 ? -2.769 1.110 11.481 1.00 95.69 217 TRP A CA 1
ATOM 1687 C C . TRP A 1 217 ? -2.816 2.514 12.107 1.00 95.69 217 TRP A C 1
ATOM 1689 O O . TRP A 1 217 ? -3.478 2.723 13.126 1.00 95.69 217 TRP A O 1
ATOM 1699 N N . ARG A 1 218 ? -2.126 3.505 11.531 1.00 93.25 218 ARG A N 1
ATOM 1700 C CA . ARG A 1 218 ? -2.048 4.863 12.102 1.00 93.25 218 ARG A CA 1
ATOM 1701 C C . ARG A 1 218 ? -3.083 5.841 11.561 1.00 93.25 218 ARG A C 1
ATOM 1703 O O . ARG A 1 218 ? -3.526 6.720 12.307 1.00 93.25 218 ARG A O 1
ATOM 1710 N N . LEU A 1 219 ? -3.393 5.744 10.277 1.00 93.81 219 LEU A N 1
ATOM 1711 C CA . LEU A 1 219 ? -4.170 6.721 9.520 1.00 93.81 219 LEU A CA 1
ATOM 1712 C C . LEU A 1 219 ? -5.363 6.110 8.781 1.00 93.81 219 LEU A C 1
ATOM 1714 O O . LEU A 1 219 ? -6.271 6.865 8.440 1.00 93.81 219 LEU A O 1
ATOM 1718 N N . GLY A 1 220 ? -5.397 4.791 8.595 1.00 96.19 220 GLY A N 1
ATOM 1719 C CA . GLY A 1 220 ? -6.467 4.088 7.893 1.00 96.19 220 GLY A CA 1
ATOM 1720 C C . GLY A 1 220 ? -6.116 3.713 6.457 1.00 96.19 220 GLY A C 1
ATOM 1721 O O . GLY A 1 220 ? -5.074 4.100 5.923 1.00 96.19 220 GLY A O 1
ATOM 1722 N N . LEU A 1 221 ? -7.004 2.929 5.848 1.00 97.75 221 LEU A N 1
ATOM 1723 C CA . LEU A 1 221 ? -6.814 2.338 4.525 1.00 97.75 221 LEU A CA 1
ATOM 1724 C C . LEU A 1 221 ? -6.622 3.391 3.428 1.00 97.75 221 LEU A C 1
ATOM 1726 O O . LEU A 1 221 ? -5.843 3.167 2.511 1.00 97.75 221 LEU A O 1
ATOM 1730 N N . GLU A 1 222 ? -7.280 4.547 3.527 1.00 97.38 222 GLU A N 1
ATOM 1731 C CA . GLU A 1 222 ? -7.174 5.619 2.534 1.00 97.38 222 GLU A CA 1
ATOM 1732 C C . GLU A 1 222 ? -5.729 6.079 2.373 1.00 97.38 222 GLU A C 1
ATOM 1734 O O . GLU A 1 222 ? -5.270 6.252 1.253 1.00 97.38 222 GLU A O 1
ATOM 1739 N N . TRP A 1 223 ? -4.989 6.233 3.474 1.00 97.50 223 TRP A N 1
ATOM 1740 C CA . TRP A 1 223 ? -3.587 6.640 3.396 1.00 97.50 223 TRP A CA 1
ATOM 1741 C C . TRP A 1 223 ? -2.656 5.514 2.970 1.00 97.50 223 TRP A C 1
ATOM 1743 O O . TRP A 1 223 ? -1.620 5.812 2.389 1.00 97.50 223 TRP A O 1
ATOM 1753 N N . ALA A 1 224 ? -3.016 4.253 3.207 1.00 98.25 224 ALA A N 1
ATOM 1754 C CA . ALA A 1 224 ? -2.281 3.130 2.635 1.00 98.25 224 ALA A CA 1
ATOM 1755 C C . ALA A 1 224 ? -2.416 3.128 1.096 1.00 98.25 224 ALA A C 1
ATOM 1757 O O . ALA A 1 224 ? -1.405 3.163 0.400 1.00 98.25 224 ALA A O 1
ATOM 1758 N N . ILE A 1 225 ? -3.650 3.252 0.580 1.00 98.62 225 ILE A N 1
ATOM 1759 C CA . ILE A 1 225 ? -3.960 3.365 -0.859 1.00 98.62 225 ILE A CA 1
ATOM 1760 C C . ILE A 1 225 ? -3.282 4.588 -1.484 1.00 98.62 225 ILE A C 1
ATOM 1762 O O . ILE A 1 225 ? -2.594 4.469 -2.493 1.00 98.62 225 ILE A O 1
ATOM 1766 N N . LEU A 1 226 ? -3.465 5.773 -0.894 1.00 98.44 226 LEU A N 1
ATOM 1767 C CA . LEU A 1 226 ? -2.949 7.022 -1.455 1.00 98.44 226 LEU A CA 1
ATOM 1768 C C . LEU A 1 226 ? -1.421 7.073 -1.445 1.00 98.44 226 LEU A C 1
ATOM 1770 O O . LEU A 1 226 ? -0.839 7.562 -2.409 1.00 98.44 226 LEU A O 1
ATOM 1774 N N . ALA A 1 227 ? -0.768 6.583 -0.387 1.00 98.38 227 ALA A N 1
ATOM 1775 C CA . ALA A 1 227 ? 0.689 6.568 -0.326 1.00 98.38 227 ALA A CA 1
ATOM 1776 C C . ALA A 1 227 ? 1.289 5.564 -1.315 1.00 98.38 227 ALA A C 1
ATOM 1778 O O . ALA A 1 227 ? 2.284 5.888 -1.959 1.00 98.38 227 ALA A O 1
ATOM 1779 N N . HIS A 1 228 ? 0.671 4.389 -1.462 1.00 98.44 228 HIS A N 1
ATOM 1780 C CA . HIS A 1 228 ? 1.080 3.398 -2.453 1.00 98.44 228 HIS A CA 1
ATOM 1781 C C . HIS A 1 228 ? 0.916 3.946 -3.872 1.00 98.44 228 HIS A C 1
ATOM 1783 O O . HIS A 1 228 ? 1.895 4.050 -4.606 1.00 98.44 228 HIS A O 1
ATOM 1789 N N . PHE A 1 229 ? -0.280 4.429 -4.217 1.00 98.25 229 PHE A N 1
ATOM 1790 C CA . PHE A 1 229 ? -0.527 5.059 -5.512 1.00 98.25 229 PHE A CA 1
ATOM 1791 C C . PHE A 1 229 ? 0.452 6.203 -5.798 1.00 98.25 229 PHE A C 1
ATOM 1793 O O . PHE A 1 229 ? 0.988 6.290 -6.898 1.00 98.25 229 PHE A O 1
ATOM 1800 N N . ALA A 1 230 ? 0.702 7.083 -4.824 1.00 97.94 230 ALA A N 1
ATOM 1801 C CA . ALA A 1 230 ? 1.617 8.207 -5.001 1.00 97.94 230 ALA A CA 1
ATOM 1802 C C . ALA A 1 230 ? 3.065 7.756 -5.225 1.00 97.94 230 ALA A C 1
ATOM 1804 O O . ALA A 1 230 ? 3.772 8.384 -6.011 1.00 97.94 230 ALA A O 1
ATOM 1805 N N . PHE A 1 231 ? 3.505 6.686 -4.558 1.00 96.75 231 PHE A N 1
ATOM 1806 C CA . PHE A 1 231 ? 4.818 6.096 -4.791 1.00 96.75 231 PHE A CA 1
ATOM 1807 C C . PHE A 1 231 ? 4.936 5.568 -6.223 1.00 96.75 231 PHE A C 1
ATOM 1809 O O . PHE A 1 231 ? 5.817 6.018 -6.955 1.00 96.75 231 PHE A O 1
ATOM 1816 N N . ASP A 1 232 ? 4.001 4.731 -6.662 1.00 95.38 232 ASP A N 1
ATOM 1817 C CA . ASP A 1 232 ? 4.005 4.173 -8.017 1.00 95.38 232 ASP A CA 1
ATOM 1818 C C . ASP A 1 232 ? 3.864 5.251 -9.094 1.00 95.38 232 ASP A C 1
ATOM 1820 O O . ASP A 1 232 ? 4.539 5.210 -10.124 1.00 95.38 232 ASP A O 1
ATOM 1824 N N . ALA A 1 233 ? 3.018 6.254 -8.855 1.00 95.44 233 ALA A N 1
ATOM 1825 C CA . ALA A 1 233 ? 2.855 7.389 -9.750 1.00 95.44 233 ALA A CA 1
ATOM 1826 C C . ALA A 1 233 ? 4.138 8.223 -9.834 1.00 95.44 233 ALA A C 1
ATOM 1828 O O . ALA A 1 233 ? 4.482 8.689 -10.916 1.00 95.44 233 ALA A O 1
ATOM 1829 N N . ALA A 1 234 ? 4.875 8.398 -8.734 1.00 93.19 234 ALA A N 1
ATOM 1830 C CA . ALA A 1 234 ? 6.157 9.095 -8.749 1.00 93.19 234 ALA A CA 1
ATOM 1831 C C . ALA A 1 234 ? 7.246 8.279 -9.464 1.00 93.19 234 ALA A C 1
ATOM 1833 O O . ALA A 1 234 ? 8.009 8.840 -10.249 1.00 93.19 234 ALA A O 1
ATOM 1834 N N . VAL A 1 235 ? 7.289 6.958 -9.270 1.00 90.31 235 VAL A N 1
ATOM 1835 C CA . VAL A 1 235 ? 8.151 6.069 -10.067 1.00 90.31 235 VAL A CA 1
ATOM 1836 C C . VAL A 1 235 ? 7.822 6.225 -11.555 1.00 90.31 235 VAL A C 1
ATOM 1838 O O . VAL A 1 235 ? 8.710 6.473 -12.371 1.00 90.31 235 VAL A O 1
ATOM 1841 N N . SER A 1 236 ? 6.537 6.178 -11.897 1.00 89.94 236 SER A N 1
ATOM 1842 C CA . SER A 1 236 ? 6.061 6.219 -13.277 1.00 89.94 236 SER A CA 1
ATOM 1843 C C . SER A 1 236 ? 6.291 7.572 -13.952 1.00 89.94 236 SER A C 1
ATOM 1845 O O . SER A 1 236 ? 6.821 7.632 -15.054 1.00 89.94 236 SER A O 1
ATOM 1847 N N . LEU A 1 237 ? 5.920 8.677 -13.304 1.00 90.62 237 LEU A N 1
ATOM 1848 C CA . LEU A 1 237 ? 5.956 10.020 -13.892 1.00 90.62 237 LEU A CA 1
ATOM 1849 C C . LEU A 1 237 ? 7.285 10.750 -13.719 1.00 90.62 237 LEU A C 1
ATOM 1851 O O . LEU A 1 237 ? 7.506 11.751 -14.397 1.00 90.62 237 LEU A O 1
ATOM 1855 N N . VAL A 1 238 ? 8.144 10.301 -12.803 1.00 86.81 238 VAL A N 1
ATOM 1856 C CA . VAL A 1 238 ? 9.418 10.970 -12.516 1.00 86.81 238 VAL A CA 1
ATOM 1857 C C . VAL A 1 238 ? 10.589 10.052 -12.817 1.00 86.81 238 VAL A C 1
ATOM 1859 O O . VAL A 1 238 ? 11.421 10.408 -13.648 1.00 86.81 238 VAL A O 1
ATOM 1862 N N . LEU A 1 239 ? 10.663 8.873 -12.190 1.00 82.19 239 LEU A N 1
ATOM 1863 C CA . LEU A 1 239 ? 11.843 8.016 -12.348 1.00 82.19 239 LEU A CA 1
ATOM 1864 C C . LEU A 1 239 ? 11.980 7.500 -13.780 1.00 82.19 239 LEU A C 1
ATOM 1866 O O . LEU A 1 239 ? 13.054 7.632 -14.355 1.00 82.19 239 LEU A O 1
ATOM 1870 N N . ILE A 1 240 ? 10.911 6.970 -14.380 1.00 83.69 240 ILE A N 1
ATOM 1871 C CA . ILE A 1 240 ? 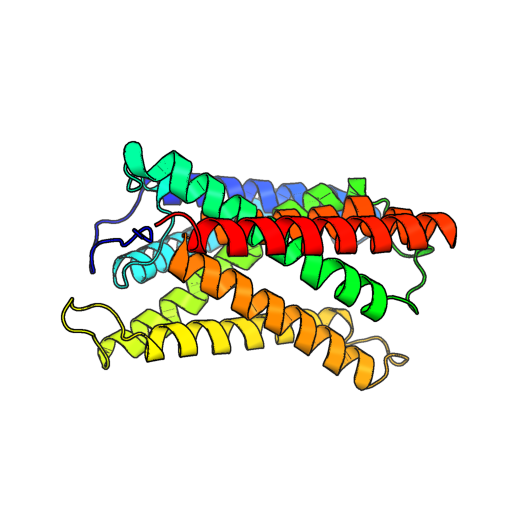10.977 6.418 -15.744 1.00 83.69 240 ILE A CA 1
ATOM 1872 C C . ILE A 1 240 ? 11.397 7.482 -16.773 1.00 83.69 240 ILE A C 1
ATOM 1874 O O . ILE A 1 240 ? 12.332 7.218 -17.526 1.00 83.69 240 ILE A O 1
ATOM 1878 N N . PRO A 1 241 ? 10.826 8.702 -16.799 1.00 83.69 241 PRO A N 1
ATOM 1879 C CA . PRO A 1 241 ? 11.331 9.763 -17.669 1.00 83.69 241 PRO A CA 1
ATOM 1880 C C . PRO A 1 241 ? 12.795 10.138 -17.414 1.00 83.69 241 PRO A C 1
ATOM 1882 O O . PRO A 1 241 ? 13.524 10.379 -18.371 1.00 83.69 241 PRO A O 1
ATOM 1885 N N . VAL A 1 242 ? 13.249 10.165 -16.154 1.00 82.25 242 VAL A N 1
ATOM 1886 C CA . VAL A 1 242 ? 14.662 10.435 -15.823 1.00 82.25 242 VAL A CA 1
ATOM 1887 C C . VAL A 1 242 ? 15.581 9.330 -16.352 1.00 82.25 242 VAL A C 1
ATOM 1889 O O . VAL A 1 242 ? 16.644 9.636 -16.890 1.00 82.25 242 VAL A O 1
ATOM 1892 N N . TYR A 1 243 ? 15.160 8.066 -16.265 1.00 79.69 243 TYR A N 1
ATOM 1893 C CA . TYR A 1 243 ? 15.872 6.943 -16.874 1.00 79.69 243 TYR A CA 1
ATOM 1894 C C . TYR A 1 243 ? 15.928 7.054 -18.398 1.00 79.69 243 TYR A C 1
ATOM 1896 O O . TYR A 1 243 ? 17.008 6.967 -18.976 1.00 79.69 243 TYR A O 1
ATOM 1904 N N . LEU A 1 244 ? 14.780 7.293 -19.039 1.00 79.06 244 LEU A N 1
ATOM 1905 C CA . LEU A 1 244 ? 14.665 7.419 -20.496 1.00 79.06 244 LEU A CA 1
ATOM 1906 C C . LEU A 1 244 ? 15.433 8.621 -21.055 1.00 79.06 244 LEU A C 1
ATOM 1908 O O . LEU A 1 244 ? 15.840 8.600 -22.211 1.00 79.06 244 LEU A O 1
ATOM 1912 N N . ALA A 1 245 ? 15.633 9.670 -20.253 1.00 80.62 245 ALA A N 1
ATOM 1913 C CA . ALA A 1 245 ? 16.410 10.832 -20.660 1.00 80.62 245 ALA A CA 1
ATOM 1914 C C . ALA A 1 245 ? 17.912 10.534 -20.804 1.00 80.62 245 ALA A C 1
ATOM 1916 O O . ALA A 1 245 ? 18.609 11.348 -21.406 1.00 80.62 245 ALA A O 1
ATOM 1917 N N . GLU A 1 246 ? 18.416 9.438 -20.210 1.00 76.31 246 GLU A N 1
ATOM 1918 C CA . GLU A 1 246 ? 19.836 9.036 -20.222 1.00 76.31 246 GLU A CA 1
ATOM 1919 C C . GLU A 1 246 ? 20.800 10.212 -19.891 1.00 76.31 246 GLU A C 1
ATOM 1921 O O . GLU A 1 246 ? 21.936 10.273 -20.356 1.00 76.31 246 GLU A O 1
ATOM 1926 N N . SER A 1 247 ? 20.346 11.186 -19.081 1.00 77.94 247 SER A N 1
ATOM 1927 C CA . SER A 1 247 ? 21.000 12.496 -18.911 1.00 77.94 247 SER A CA 1
ATOM 1928 C C . SER A 1 247 ? 21.492 12.730 -17.479 1.00 77.94 247 SER A C 1
ATOM 1930 O O . SER A 1 247 ? 20.662 12.940 -16.588 1.00 77.94 247 SER A O 1
ATOM 1932 N N . PRO A 1 248 ? 22.815 12.817 -17.228 1.00 75.38 248 PRO A N 1
ATOM 1933 C CA . PRO A 1 248 ? 23.373 13.077 -15.895 1.00 75.38 248 PRO A CA 1
ATOM 1934 C C . PRO A 1 248 ? 22.812 14.333 -15.207 1.00 75.38 248 PRO A C 1
ATOM 1936 O O . PRO A 1 248 ? 22.768 14.410 -13.981 1.00 75.38 248 PRO A O 1
ATOM 1939 N N . VAL A 1 249 ? 22.339 15.312 -15.987 1.00 75.31 249 VAL A N 1
ATOM 1940 C CA . VAL A 1 249 ? 21.686 16.524 -15.475 1.00 75.31 249 VAL A CA 1
ATOM 1941 C C . VAL A 1 249 ? 20.310 16.206 -14.888 1.00 75.31 249 VAL A C 1
ATOM 1943 O O . VAL A 1 249 ? 20.012 16.642 -13.778 1.00 75.31 249 VAL A O 1
ATOM 1946 N N . ALA A 1 250 ? 19.489 15.412 -15.583 1.00 73.50 250 ALA A N 1
ATOM 1947 C CA . ALA A 1 250 ? 18.190 14.967 -15.071 1.00 73.50 250 ALA A CA 1
ATOM 1948 C C . ALA A 1 250 ? 18.356 14.154 -13.775 1.00 73.50 250 ALA A C 1
ATOM 1950 O O . ALA A 1 250 ? 17.622 14.359 -12.805 1.00 73.50 250 ALA A O 1
ATOM 1951 N N . TRP A 1 251 ? 19.394 13.314 -13.729 1.00 72.88 251 TRP A N 1
ATOM 1952 C CA . TRP A 1 251 ? 19.810 12.578 -12.536 1.00 72.88 251 TRP A CA 1
ATOM 1953 C C . TRP A 1 251 ? 20.195 13.508 -11.375 1.00 72.88 251 TRP A C 1
ATOM 1955 O O . TRP A 1 251 ? 19.684 13.360 -10.263 1.00 72.88 251 TRP A O 1
ATOM 1965 N N . GLY A 1 252 ? 21.048 14.504 -11.628 1.00 75.31 252 GLY A N 1
ATOM 1966 C CA . GLY A 1 252 ? 21.481 15.472 -10.618 1.00 75.31 252 GLY A CA 1
ATOM 1967 C C . GLY A 1 252 ? 20.336 16.322 -10.061 1.00 75.31 252 GLY A C 1
ATOM 1968 O O . GLY A 1 252 ? 20.252 16.524 -8.849 1.00 75.31 252 GLY A O 1
ATOM 1969 N N . VAL A 1 253 ? 19.415 16.770 -10.920 1.00 76.62 253 VAL A N 1
ATOM 1970 C CA . VAL A 1 253 ? 18.242 17.566 -10.519 1.00 76.62 253 VAL A CA 1
ATOM 1971 C C . VAL A 1 253 ? 17.306 16.764 -9.618 1.00 76.62 253 VAL A C 1
ATOM 1973 O O . VAL A 1 253 ? 16.850 17.290 -8.599 1.00 76.62 253 VAL A O 1
ATOM 1976 N N . LEU A 1 254 ? 17.046 15.495 -9.942 1.00 78.25 254 LEU A N 1
ATOM 1977 C CA . LEU A 1 254 ? 16.202 14.629 -9.121 1.00 78.25 254 LEU A CA 1
ATOM 1978 C C . LEU A 1 254 ? 16.808 14.427 -7.725 1.00 78.25 254 LEU A C 1
ATOM 1980 O O . LEU A 1 254 ? 16.135 14.664 -6.721 1.00 78.25 254 LEU A O 1
ATOM 1984 N N . VAL A 1 255 ? 18.088 14.050 -7.650 1.00 76.81 255 VAL A N 1
ATOM 1985 C CA . VAL A 1 255 ? 18.775 13.812 -6.370 1.00 76.81 255 VAL A CA 1
ATOM 1986 C C . VAL A 1 255 ? 18.827 15.089 -5.529 1.00 76.81 255 VAL A C 1
ATOM 1988 O O . VAL A 1 255 ? 18.474 15.060 -4.350 1.00 76.81 255 VAL A O 1
ATOM 1991 N N . ALA A 1 256 ? 19.193 16.227 -6.128 1.00 77.38 256 ALA A N 1
ATOM 1992 C CA . ALA A 1 256 ? 19.216 17.512 -5.434 1.00 77.38 256 ALA A CA 1
ATOM 1993 C C . ALA A 1 256 ? 17.828 17.900 -4.902 1.00 77.38 256 ALA A C 1
ATOM 1995 O O . ALA A 1 256 ? 17.706 18.320 -3.751 1.00 77.38 256 ALA A O 1
ATOM 1996 N N . SER A 1 257 ? 16.773 17.698 -5.696 1.00 77.31 257 SER A N 1
ATOM 1997 C CA . SER A 1 257 ? 15.393 17.988 -5.288 1.00 77.31 257 SER A CA 1
ATOM 1998 C C . SER A 1 257 ? 14.966 17.133 -4.094 1.00 77.31 257 SER A C 1
ATOM 2000 O O . SER A 1 257 ? 14.421 17.660 -3.124 1.00 77.31 257 SER A O 1
ATOM 2002 N N . LEU A 1 258 ? 15.272 15.833 -4.105 1.00 77.62 258 LEU A N 1
ATOM 2003 C CA . LEU A 1 258 ? 14.937 14.927 -3.002 1.00 77.62 258 LEU A CA 1
ATOM 2004 C C . LEU A 1 258 ? 15.716 15.287 -1.724 1.00 77.62 258 LEU A C 1
ATOM 2006 O O . LEU A 1 258 ? 15.129 15.335 -0.641 1.00 77.62 258 LEU A O 1
ATOM 2010 N N . LEU A 1 259 ? 17.002 15.640 -1.838 1.00 76.38 259 LEU A N 1
ATOM 2011 C CA . LEU A 1 259 ? 17.817 16.101 -0.707 1.00 76.38 259 LEU A CA 1
ATOM 2012 C C . LEU A 1 259 ? 17.314 17.426 -0.120 1.00 76.38 259 LEU A C 1
ATOM 2014 O O . LEU A 1 259 ? 17.248 17.570 1.102 1.00 76.38 259 LEU A O 1
ATOM 2018 N N . ILE A 1 260 ? 16.914 18.383 -0.962 1.00 77.56 260 ILE A N 1
ATOM 2019 C CA . ILE A 1 260 ? 16.332 19.654 -0.508 1.00 77.56 260 ILE A CA 1
ATOM 2020 C C . ILE A 1 260 ? 15.045 19.387 0.272 1.00 77.56 260 ILE A C 1
ATOM 2022 O O . ILE A 1 260 ? 14.888 19.903 1.381 1.00 77.56 260 ILE A O 1
ATOM 2026 N N . VAL A 1 261 ? 14.148 18.548 -0.254 1.00 74.44 261 VAL A N 1
ATOM 2027 C CA . VAL A 1 261 ? 12.903 18.204 0.445 1.00 74.44 261 VAL A CA 1
ATOM 2028 C C . VAL A 1 261 ? 13.202 17.498 1.770 1.00 74.44 261 VAL A C 1
ATOM 2030 O O . VAL A 1 261 ? 12.567 17.831 2.773 1.00 74.44 261 VAL A O 1
ATOM 2033 N N . LEU A 1 262 ? 14.193 16.600 1.829 1.00 72.06 262 LEU A N 1
ATOM 2034 C CA . LEU A 1 262 ? 14.625 15.955 3.076 1.00 72.06 262 LEU A CA 1
ATOM 2035 C C . LEU A 1 262 ? 15.083 16.989 4.119 1.00 72.06 262 LEU A C 1
ATOM 2037 O O . LEU A 1 262 ? 14.621 16.968 5.262 1.00 72.06 262 LEU A O 1
ATOM 2041 N N . VAL A 1 263 ? 15.955 17.925 3.730 1.00 74.75 263 VAL A N 1
ATOM 2042 C CA . VAL A 1 263 ? 16.510 18.956 4.625 1.00 74.75 263 VAL A CA 1
ATOM 2043 C C . VAL A 1 263 ? 15.423 19.919 5.104 1.00 74.75 263 VAL A C 1
ATOM 2045 O O . VAL A 1 263 ? 15.348 20.226 6.298 1.00 74.75 263 VAL A O 1
ATOM 2048 N N . VAL A 1 264 ? 14.551 20.379 4.204 1.00 70.50 264 VAL A N 1
ATOM 2049 C CA . VAL A 1 264 ? 13.429 21.269 4.542 1.00 70.50 264 VAL A CA 1
ATOM 2050 C C . VAL A 1 264 ? 12.448 20.566 5.483 1.00 70.50 264 VAL A C 1
ATOM 2052 O O . VAL A 1 264 ? 12.060 21.137 6.505 1.00 70.50 264 VAL A O 1
ATOM 2055 N N . SER A 1 265 ? 12.108 19.307 5.198 1.00 65.88 265 SER A N 1
ATOM 2056 C CA . SER A 1 265 ? 11.201 18.504 6.028 1.00 65.88 265 SER A CA 1
ATOM 2057 C C . SER A 1 265 ? 11.793 18.223 7.412 1.00 65.88 265 SER A C 1
ATOM 2059 O O . SER A 1 265 ? 11.099 18.351 8.423 1.00 65.88 265 SER A O 1
ATOM 2061 N N . GLY A 1 266 ? 13.095 17.928 7.488 1.00 63.25 266 GLY A N 1
ATOM 2062 C CA . GLY A 1 266 ? 13.816 17.751 8.749 1.00 63.25 266 GLY A CA 1
ATOM 2063 C C . GLY A 1 266 ? 13.794 19.012 9.617 1.00 63.25 266 GLY A C 1
ATOM 2064 O O . GLY A 1 266 ? 13.507 18.941 10.813 1.00 63.25 266 GLY A O 1
ATOM 2065 N N . ARG A 1 267 ? 13.999 20.191 9.017 1.00 64.56 267 ARG A N 1
ATOM 2066 C CA . ARG A 1 267 ? 13.936 21.482 9.728 1.00 64.56 267 ARG A CA 1
ATOM 2067 C C . ARG A 1 267 ? 12.536 21.803 10.253 1.00 64.56 267 ARG A C 1
ATOM 2069 O O . ARG A 1 267 ? 12.418 22.322 11.363 1.00 64.56 267 ARG A O 1
ATOM 2076 N N . TYR A 1 268 ? 11.486 21.473 9.499 1.00 57.53 268 TYR A N 1
ATOM 2077 C CA . TYR A 1 268 ? 10.097 21.639 9.944 1.00 57.53 268 TYR A CA 1
ATOM 2078 C C . TYR A 1 268 ? 9.767 20.755 11.153 1.00 57.53 268 TYR A C 1
ATOM 2080 O O . TYR A 1 268 ? 9.161 21.225 12.119 1.00 57.53 268 TYR A O 1
ATOM 2088 N N . LEU A 1 269 ? 10.219 19.498 11.140 1.00 53.47 269 LEU A N 1
ATOM 2089 C CA . LEU A 1 269 ? 10.020 18.570 12.255 1.00 53.47 269 LEU A CA 1
ATOM 2090 C C . LEU A 1 269 ? 10.783 19.010 13.513 1.00 53.47 269 LEU A C 1
ATOM 2092 O O . LEU A 1 269 ? 10.235 18.921 14.612 1.00 53.47 269 LEU A O 1
ATOM 2096 N N . VAL A 1 270 ? 11.998 19.549 13.368 1.00 56.22 270 VAL A N 1
ATOM 2097 C CA . VAL A 1 270 ? 12.786 20.081 14.494 1.00 56.22 270 VAL A CA 1
ATOM 2098 C C . VAL A 1 270 ? 12.162 21.358 15.065 1.00 56.22 270 VAL A C 1
ATOM 2100 O O . VAL A 1 270 ? 11.980 21.448 16.275 1.00 56.22 270 VAL A O 1
ATOM 2103 N N . ARG A 1 271 ? 11.747 22.320 14.228 1.00 52.31 271 ARG A N 1
ATOM 2104 C CA . ARG A 1 271 ? 11.108 23.564 14.704 1.00 52.31 271 ARG A CA 1
ATOM 2105 C C . ARG A 1 271 ? 9.782 23.321 15.422 1.00 52.31 271 ARG A C 1
ATOM 2107 O O . ARG A 1 271 ? 9.498 24.005 16.397 1.00 52.31 271 ARG A O 1
ATOM 2114 N N . SER A 1 272 ? 9.014 22.308 15.015 1.00 47.56 272 SER A N 1
ATOM 2115 C CA . SER A 1 272 ? 7.775 21.930 15.714 1.00 47.56 272 SER A CA 1
ATOM 2116 C C . SER A 1 272 ? 7.989 21.402 17.142 1.00 47.56 272 SER A C 1
ATOM 2118 O O . SER A 1 272 ? 7.033 21.342 17.908 1.00 47.56 272 SER A O 1
ATOM 2120 N N . LYS A 1 273 ? 9.228 21.040 17.515 1.00 48.25 273 LYS A N 1
ATOM 2121 C CA . LYS A 1 273 ? 9.601 20.622 18.877 1.00 48.25 273 LYS A CA 1
ATOM 2122 C C . LYS A 1 273 ? 10.165 21.750 19.747 1.00 48.25 273 LYS A C 1
ATOM 2124 O O . LYS A 1 273 ? 10.291 21.549 20.945 1.00 48.25 273 LYS A O 1
ATOM 2129 N N . VAL A 1 274 ? 10.519 22.894 19.159 1.00 50.47 274 VAL A N 1
ATOM 2130 C CA . VAL A 1 274 ? 11.153 24.031 19.863 1.00 50.47 274 VAL A CA 1
ATOM 2131 C C . VAL A 1 274 ? 10.148 25.169 20.122 1.00 50.47 274 VAL A C 1
ATOM 2133 O O . VAL A 1 274 ? 10.484 26.168 20.739 1.00 50.47 274 VAL A O 1
ATOM 2136 N N . GLY A 1 275 ? 8.898 25.016 19.672 1.00 41.50 275 GLY A N 1
ATOM 2137 C CA . GLY A 1 275 ? 7.793 25.945 19.934 1.00 41.50 275 GLY A CA 1
ATOM 2138 C C . GLY A 1 275 ? 6.820 25.445 21.004 1.00 41.50 275 GLY A C 1
ATOM 2139 O O . GLY A 1 275 ? 5.623 25.370 20.724 1.00 41.50 275 GLY A O 1
ATOM 2140 N N . VAL A 1 276 ? 7.337 25.067 22.177 1.00 40.03 276 VAL A N 1
ATOM 2141 C CA . VAL A 1 276 ? 6.595 24.983 23.450 1.00 40.03 276 VAL A CA 1
ATOM 2142 C C . VAL A 1 276 ? 7.316 25.869 24.448 1.00 40.03 276 VAL A C 1
ATOM 2144 O O . VAL A 1 276 ? 8.558 25.731 24.519 1.00 40.03 276 VAL A O 1
#

Foldseek 3Di:
DDQLQAALADDQQPQQLVVLLVLLLLLLVLCVLVCVVVVHDDDDNVVSVVVSVVVSVLLRVLSNLCRNARFAACVSSVNQDPVCVVVLVVVLVLLLLVCQLPLVVLVLVLCVPPQLVPDDALVSCLSNLSSCLSVVLSVLASRQLSVQQSVQLVPAADPSSHRDPVSSQVSQQVSLLVQLVVQLVVCVPPPPDDPVNSVSSSVSSSVLSSSLNVCRVRNRSVSSSVSSSSNSSCCRVQVSVLSVVVDVVSVVVVNVVSVVSVVVSVVVVVVVVVPD

Radius of gyration: 19.66 Å; Cα contacts (8 Å, |Δi|>4): 337; chains: 1; bounding box: 45×43×54 Å

Sequence (276 aa):
MPTAVFPPTRPFPRRAFAILVTLYFLGNLAGIPLLRRTHAPIEPVWFWGVATLISAGVIAVSLLLAARISLGAPWLEGRLAKEALPHWLRRGLALTGLLLVVALPISLLANLNVDARTYPLGWELLPASFKAGVVEEVGYRLLLVSLLAWLGGLHWRDENGRPTRAVYWTAVLIAGLLFGWAHVDARLGNPAAAFWDYALIMALNSALGIYFGWLLWRLGLEWAILAHFAFDAAVSLVLIPVYLAESPVAWGVLVASLLIVLVVSGRYLVRSKVGV